Protein AF-A0A6C0BCR0-F1 (afdb_monomer_lite)

Radius of gyration: 19.26 Å; chains: 1; bounding box: 40×49×55 Å

pLDDT: mean 87.08, std 11.04, range [41.5, 98.44]

Organism: NCBI:txid1070528

Sequence (288 aa):
MEYNVEQEFNMKSRICHIHCMNLENIEWFNDYINIINNLFSIIITYSFGENKNNLLEFTIIKVPNRGADIGPKMIVIDYLKDKEYTHVLFLHSKSDKYKRDLYLKKLLVDKNGIKFLTEYEGNGVFPNLLIYKNKNIESISNINDINSLSNWGINEHHINYLHNFLDIKYRDYLFVEGNFYLLDRKICEKIFGNDDLYKRLNDENSFDCNWVRYRYCMHYRSDERMFRTYKKNKLHGNNFATQLGKKGLPDGMIEHAFERIIINTINNINGSYHVVNNEEFENYRISE

Secondary structure (DSSP, 8-state):
---EEEE--PPPSEEEEEEEEEGGGGGGGHHHHHHHHHHSEEEEEEEES---S--TTSEEEE--S-STTHHHHHHHHHHHTTS--SEEEEEE--S-HHHHHHHHHHH--SHHHHHHHHH--SSEEEES-EEETTEEGGG--SHHHHHT--SSGGGHHHHHHHHHHTT-----SEEETTS-EEEEHHHHHHHH--HHHHHHHH-TT---HHHHHHHTT-TTS-HHHHHHHHHHHT---SSTTSS-GGGG-GGGSHHHHHHHHHHHHHHHTT--EEEE-TTHHHHHHT--

Structure (mmCIF, N/CA/C/O backbone):
data_AF-A0A6C0BCR0-F1
#
_entry.id   AF-A0A6C0BCR0-F1
#
loop_
_atom_site.group_PDB
_atom_site.id
_atom_site.type_symbol
_atom_site.label_atom_id
_atom_site.label_alt_id
_atom_site.label_comp_id
_atom_site.label_asym_id
_atom_site.label_entity_id
_atom_site.label_seq_id
_atom_site.pdbx_PDB_ins_code
_atom_site.Cartn_x
_atom_site.Cartn_y
_atom_site.Cartn_z
_atom_site.occupancy
_atom_site.B_iso_or_equiv
_atom_site.auth_seq_id
_atom_site.auth_comp_id
_atom_site.auth_asym_id
_atom_site.auth_atom_id
_atom_site.pdbx_PDB_model_num
ATOM 1 N N . MET A 1 1 ? -4.580 -16.638 -3.665 1.00 88.50 1 MET A N 1
ATOM 2 C CA . MET A 1 1 ? -3.107 -16.444 -3.589 1.00 88.50 1 MET A CA 1
ATOM 3 C C . MET A 1 1 ? -2.474 -17.551 -2.734 1.00 88.50 1 MET A C 1
ATOM 5 O O . MET A 1 1 ? -3.217 -18.250 -2.060 1.00 88.50 1 MET A O 1
ATOM 9 N N . GLU A 1 2 ? -1.152 -17.776 -2.777 1.00 86.00 2 GLU A N 1
ATOM 10 C CA . GLU A 1 2 ? -0.494 -18.816 -1.954 1.00 86.00 2 GLU A CA 1
ATOM 11 C C . GLU A 1 2 ? -0.002 -18.238 -0.618 1.00 86.00 2 GLU A C 1
ATOM 13 O O . GLU A 1 2 ? 0.841 -17.339 -0.594 1.00 86.00 2 GLU A O 1
ATOM 18 N N . TYR A 1 3 ? -0.525 -18.752 0.495 1.00 92.50 3 TYR A N 1
ATOM 19 C CA . TYR A 1 3 ? -0.126 -18.391 1.858 1.00 92.50 3 TYR A CA 1
ATOM 20 C C . TYR A 1 3 ? -0.553 -19.478 2.850 1.00 92.50 3 TYR A C 1
ATOM 22 O O . TYR A 1 3 ? -1.425 -20.293 2.551 1.00 92.50 3 TYR A O 1
ATOM 30 N N . ASN A 1 4 ? 0.053 -19.480 4.039 1.00 93.31 4 ASN A N 1
ATOM 31 C CA . ASN A 1 4 ? -0.294 -20.399 5.119 1.00 93.31 4 ASN A CA 1
ATOM 32 C C . ASN A 1 4 ? -0.806 -19.617 6.332 1.00 93.31 4 ASN A C 1
ATOM 34 O O . ASN A 1 4 ? -0.050 -18.855 6.934 1.00 93.31 4 ASN A O 1
ATOM 38 N N . VAL A 1 5 ? -2.076 -19.805 6.690 1.00 94.62 5 VAL A N 1
ATOM 39 C CA . VAL A 1 5 ? -2.631 -19.272 7.941 1.00 94.62 5 VAL A CA 1
ATOM 40 C C . VAL A 1 5 ? -2.197 -20.207 9.063 1.00 94.62 5 VAL A C 1
ATOM 42 O O . VAL A 1 5 ? -2.675 -21.331 9.166 1.00 94.62 5 VAL A O 1
ATOM 45 N N . GLU A 1 6 ? -1.249 -19.760 9.879 1.00 92.44 6 GLU A N 1
ATOM 46 C CA . GLU A 1 6 ? -0.722 -20.548 10.999 1.00 92.44 6 GLU A CA 1
ATOM 47 C C . GLU A 1 6 ? -1.590 -20.415 12.245 1.00 92.44 6 GLU A C 1
ATOM 49 O O . GLU A 1 6 ? -1.612 -21.308 13.089 1.00 92.44 6 GLU A O 1
ATOM 54 N N . GLN A 1 7 ? -2.294 -19.291 12.358 1.00 90.00 7 GLN A N 1
ATOM 55 C CA . GLN A 1 7 ? -3.176 -18.993 13.470 1.00 90.00 7 GLN A CA 1
ATOM 56 C C . GLN A 1 7 ? -4.241 -17.995 13.023 1.00 90.00 7 GLN A C 1
ATOM 58 O O . GLN A 1 7 ? -3.922 -17.003 12.368 1.00 90.00 7 GLN A O 1
ATOM 63 N N . GLU A 1 8 ? -5.489 -18.228 13.414 1.00 90.38 8 GLU A N 1
ATOM 64 C CA . GLU A 1 8 ? -6.611 -17.321 13.174 1.00 90.38 8 GLU A CA 1
ATOM 65 C C . GLU A 1 8 ? -7.233 -16.922 14.513 1.00 90.38 8 GLU A C 1
ATOM 67 O O . GLU A 1 8 ? -7.404 -17.754 15.405 1.00 90.38 8 GLU A O 1
ATOM 72 N N . PHE A 1 9 ? -7.542 -15.635 14.657 1.00 87.06 9 PHE A N 1
ATOM 73 C CA . PHE A 1 9 ? -8.177 -15.078 15.847 1.00 87.06 9 PHE A CA 1
ATOM 74 C C . PHE A 1 9 ? -9.456 -14.336 15.462 1.00 87.06 9 PHE A C 1
ATOM 76 O O . PHE A 1 9 ? -9.605 -13.898 14.321 1.00 87.06 9 PHE A O 1
ATOM 83 N N . ASN A 1 10 ? -10.381 -14.179 16.412 1.00 84.19 10 ASN A N 1
ATOM 84 C CA . ASN A 1 10 ? -11.658 -13.530 16.137 1.00 84.19 10 ASN A CA 1
ATOM 85 C C . ASN A 1 10 ? -11.460 -12.074 15.682 1.00 84.19 10 ASN A C 1
ATOM 87 O O . ASN A 1 10 ? -10.682 -11.316 16.274 1.00 84.19 10 ASN A O 1
ATOM 91 N N . MET A 1 11 ? -12.168 -11.685 14.623 1.00 87.50 11 MET A N 1
ATOM 92 C CA . MET A 1 11 ? -11.928 -10.426 13.932 1.00 87.50 11 MET A CA 1
ATOM 93 C C . MET A 1 11 ? -12.969 -9.351 14.250 1.00 87.50 11 MET A C 1
ATOM 95 O O . MET A 1 11 ? -14.174 -9.567 14.173 1.00 87.50 11 MET A O 1
ATOM 99 N N . LYS A 1 12 ? -12.470 -8.153 14.550 1.00 90.19 12 LYS A N 1
ATOM 100 C CA . LYS A 1 12 ? -13.186 -6.878 14.519 1.00 90.19 12 LYS A CA 1
ATOM 101 C C . LYS A 1 12 ? -13.247 -6.380 13.074 1.00 90.19 12 LYS A C 1
ATOM 103 O O . LYS A 1 12 ? -12.430 -6.761 12.243 1.00 90.19 12 LYS A O 1
ATOM 108 N N . SER A 1 13 ? -14.148 -5.441 12.797 1.00 92.69 13 SER A N 1
ATOM 109 C CA . SER A 1 13 ? -14.268 -4.824 11.469 1.00 92.69 13 SER A CA 1
ATOM 110 C C . SER A 1 13 ? -13.093 -3.904 11.100 1.00 92.69 13 SER A C 1
ATOM 112 O O . SER A 1 13 ? -12.863 -3.627 9.923 1.00 92.69 13 SER A O 1
ATOM 114 N N . ARG A 1 14 ? -12.344 -3.410 12.092 1.00 96.06 14 ARG A N 1
ATOM 115 C CA . ARG A 1 14 ? -11.129 -2.610 11.905 1.00 96.06 14 ARG A CA 1
ATOM 116 C C . ARG A 1 14 ? -9.913 -3.522 11.973 1.00 96.06 14 ARG A C 1
ATOM 118 O O . ARG A 1 14 ? -9.679 -4.165 12.997 1.00 96.06 14 ARG A O 1
ATOM 125 N N . ILE A 1 15 ? -9.127 -3.545 10.903 1.00 97.94 15 ILE A N 1
ATOM 126 C CA . ILE A 1 15 ? -7.966 -4.426 10.774 1.00 97.94 15 ILE A CA 1
ATOM 127 C C . ILE A 1 15 ? -6.684 -3.614 10.851 1.00 97.94 15 ILE A C 1
ATOM 129 O O . ILE A 1 15 ? -6.585 -2.551 10.248 1.00 97.94 15 ILE A O 1
ATOM 133 N N . CYS A 1 16 ? -5.689 -4.121 11.566 1.00 97.44 16 CYS A N 1
ATOM 134 C CA . CYS A 1 16 ? -4.317 -3.650 11.473 1.00 97.44 16 CYS A CA 1
ATOM 135 C C . CYS A 1 16 ? -3.468 -4.760 10.858 1.00 97.44 16 CYS A C 1
ATOM 137 O O . CYS A 1 16 ? -3.325 -5.839 11.428 1.00 97.44 16 CYS A O 1
ATOM 139 N N . HIS A 1 17 ? -2.930 -4.504 9.673 1.00 97.62 17 HIS A N 1
ATOM 140 C CA . HIS A 1 17 ? -1.985 -5.386 9.010 1.00 97.62 17 HIS A CA 1
ATOM 141 C C . HIS A 1 17 ? -0.563 -4.945 9.337 1.00 97.62 17 HIS A C 1
ATOM 143 O O . HIS A 1 17 ? -0.152 -3.846 8.972 1.00 97.62 17 HIS A O 1
ATOM 149 N N . ILE A 1 18 ? 0.201 -5.829 9.973 1.00 95.62 18 ILE A N 1
ATOM 150 C CA . ILE A 1 18 ? 1.629 -5.638 10.218 1.00 95.62 18 ILE A CA 1
ATOM 151 C C . ILE A 1 18 ? 2.396 -6.629 9.343 1.00 95.62 18 ILE A C 1
ATOM 153 O O . ILE A 1 18 ? 2.274 -7.845 9.506 1.00 95.62 18 ILE A O 1
ATOM 157 N N . HIS A 1 19 ? 3.198 -6.132 8.401 1.00 94.50 19 HIS A N 1
ATOM 158 C CA . HIS A 1 19 ? 4.131 -6.984 7.664 1.00 94.50 19 HIS A CA 1
ATOM 159 C C 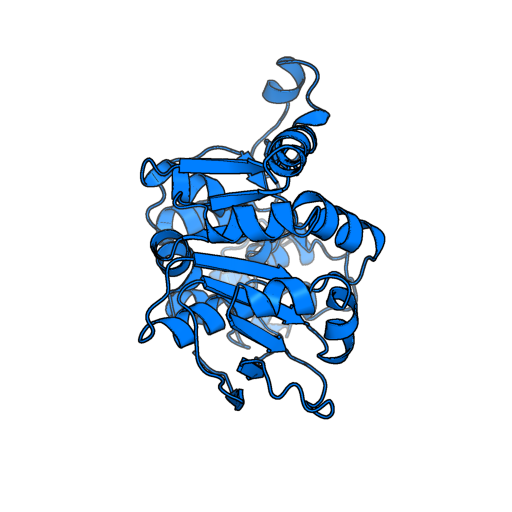. HIS A 1 19 ? 5.540 -6.929 8.258 1.00 94.50 19 HIS A C 1
ATOM 161 O O . HIS A 1 19 ? 6.146 -5.857 8.330 1.00 94.50 19 HIS A O 1
ATOM 167 N N . CYS A 1 20 ? 6.077 -8.100 8.606 1.00 92.19 20 CYS A N 1
ATOM 168 C CA . CYS A 1 20 ? 7.430 -8.295 9.111 1.00 92.19 20 CYS A CA 1
ATOM 169 C C . CYS A 1 20 ? 8.211 -9.239 8.191 1.00 92.19 20 CYS A C 1
ATOM 171 O O . CYS A 1 20 ? 7.852 -10.402 8.060 1.00 92.19 20 CYS A O 1
ATOM 173 N N . MET A 1 21 ? 9.323 -8.798 7.591 1.00 89.94 21 MET A N 1
ATOM 174 C CA . MET A 1 21 ? 10.128 -9.708 6.755 1.00 89.94 21 MET A CA 1
ATOM 175 C C . MET A 1 21 ? 10.646 -10.912 7.569 1.00 89.94 21 MET A C 1
ATOM 177 O O . MET A 1 21 ? 10.522 -12.053 7.131 1.00 89.94 21 MET A O 1
ATOM 181 N N . ASN A 1 22 ? 11.182 -10.653 8.767 1.00 91.31 22 ASN A N 1
ATOM 182 C CA . ASN A 1 22 ? 11.456 -11.654 9.800 1.00 91.31 22 ASN A CA 1
ATOM 183 C C . ASN A 1 22 ? 10.481 -11.415 10.959 1.00 91.31 22 ASN A C 1
ATOM 185 O O . ASN A 1 22 ? 10.362 -10.273 11.407 1.00 91.31 22 ASN A O 1
ATOM 189 N N . LEU A 1 23 ? 9.799 -12.461 11.432 1.00 91.06 23 LEU A N 1
ATOM 190 C CA . LEU A 1 23 ? 8.813 -12.372 12.512 1.00 91.06 23 LEU A CA 1
ATOM 191 C C . LEU A 1 23 ? 9.393 -11.787 13.808 1.00 91.06 23 LEU A C 1
ATOM 193 O O . LEU A 1 23 ? 8.679 -11.095 14.523 1.00 91.06 23 LEU A O 1
ATOM 197 N N . GLU A 1 24 ? 10.686 -11.986 14.078 1.00 89.69 24 GLU A N 1
ATOM 198 C CA . GLU A 1 24 ? 11.379 -11.401 15.240 1.00 89.69 24 GLU A CA 1
ATOM 199 C C . GLU A 1 24 ? 11.253 -9.868 15.287 1.00 89.69 24 GLU A C 1
ATOM 201 O O . GLU A 1 24 ? 11.164 -9.281 16.361 1.00 89.69 24 GLU A O 1
ATOM 206 N N . ASN A 1 25 ? 11.123 -9.214 14.127 1.00 90.62 25 ASN A N 1
ATOM 207 C CA . ASN A 1 25 ? 10.976 -7.761 14.024 1.00 90.62 25 ASN A CA 1
ATOM 208 C C . ASN A 1 25 ? 9.614 -7.239 14.513 1.00 90.62 25 ASN A C 1
ATOM 210 O O . ASN A 1 25 ? 9.384 -6.028 14.475 1.00 90.62 25 ASN A O 1
ATOM 214 N N . ILE A 1 26 ? 8.691 -8.111 14.937 1.00 90.00 26 ILE A N 1
ATOM 215 C CA . ILE A 1 26 ? 7.426 -7.687 15.551 1.00 90.00 26 ILE A CA 1
ATOM 216 C C . ILE A 1 26 ? 7.662 -6.856 16.816 1.00 90.00 26 ILE A C 1
ATOM 218 O O . ILE A 1 26 ? 6.886 -5.947 17.107 1.00 90.00 26 ILE A O 1
ATOM 222 N N . GLU A 1 27 ? 8.782 -7.091 17.508 1.00 88.12 27 GLU A N 1
ATOM 223 C CA . GLU A 1 27 ? 9.171 -6.349 18.710 1.00 88.12 27 GLU A CA 1
ATOM 224 C C . GLU A 1 27 ? 9.277 -4.833 18.470 1.00 88.12 27 GLU A C 1
ATOM 226 O O . GLU A 1 27 ? 9.099 -4.032 19.386 1.00 88.12 27 GLU A O 1
ATOM 231 N N . TRP A 1 28 ? 9.510 -4.407 17.222 1.00 89.38 28 TRP A N 1
ATOM 232 C CA . TRP A 1 28 ? 9.593 -2.991 16.858 1.00 89.38 28 TRP A CA 1
ATOM 233 C C . TRP A 1 28 ? 8.261 -2.249 16.979 1.00 89.38 28 TRP A C 1
ATOM 235 O O . TRP A 1 28 ? 8.244 -1.023 16.889 1.00 89.38 28 TRP A O 1
ATOM 245 N N . PHE A 1 29 ? 7.161 -2.976 17.168 1.00 88.75 29 PHE A N 1
ATOM 246 C CA . PHE A 1 29 ? 5.829 -2.425 17.371 1.00 88.75 29 PHE A CA 1
ATOM 247 C C . PHE A 1 29 ? 5.371 -2.517 18.832 1.00 88.75 29 PHE A C 1
ATOM 249 O O . PHE A 1 29 ? 4.258 -2.085 19.115 1.00 88.75 29 PHE A O 1
ATOM 256 N N . ASN A 1 30 ? 6.192 -3.032 19.759 1.00 87.69 30 ASN A N 1
ATOM 257 C CA . ASN A 1 30 ? 5.800 -3.294 21.152 1.00 87.69 30 ASN A CA 1
ATOM 258 C C . ASN A 1 30 ? 5.181 -2.078 21.861 1.00 87.69 30 ASN A C 1
ATOM 260 O O . ASN A 1 30 ? 4.208 -2.237 22.595 1.00 87.69 30 ASN A O 1
ATOM 264 N N . ASP A 1 31 ? 5.683 -0.871 21.584 1.00 86.06 31 ASP A N 1
ATOM 265 C CA . ASP A 1 31 ? 5.170 0.373 22.177 1.00 86.06 31 ASP A CA 1
ATOM 266 C C . ASP A 1 31 ? 3.716 0.681 21.766 1.00 86.06 31 ASP A C 1
ATOM 268 O O . ASP A 1 31 ? 2.992 1.363 22.488 1.00 86.06 31 ASP A O 1
ATOM 272 N N . TYR A 1 32 ? 3.269 0.162 20.617 1.00 88.31 32 TYR A N 1
ATOM 273 C CA . TYR A 1 32 ? 1.953 0.443 20.037 1.00 88.31 32 TYR A CA 1
ATOM 274 C C . TYR A 1 32 ? 1.033 -0.782 20.017 1.00 88.31 32 TYR A C 1
ATOM 276 O O . TYR A 1 32 ? -0.187 -0.623 20.037 1.00 88.31 32 TYR A O 1
ATOM 284 N N . ILE A 1 33 ? 1.585 -2.000 19.977 1.00 89.62 33 ILE A N 1
ATOM 285 C CA . ILE A 1 33 ? 0.847 -3.226 19.641 1.00 89.62 33 ILE A CA 1
ATOM 286 C C . ILE A 1 33 ? -0.307 -3.498 20.605 1.00 89.62 33 ILE A C 1
ATOM 288 O O . ILE A 1 33 ? -1.395 -3.845 20.161 1.00 89.62 33 ILE A O 1
ATOM 292 N N . ASN A 1 34 ? -0.116 -3.235 21.900 1.00 88.06 34 ASN A N 1
ATOM 293 C CA . ASN A 1 34 ? -1.160 -3.409 22.911 1.00 88.06 34 ASN A CA 1
ATOM 294 C C . ASN A 1 34 ? -2.317 -2.420 22.707 1.00 88.06 34 ASN A C 1
ATOM 296 O O . ASN A 1 34 ? -3.485 -2.785 22.821 1.00 88.06 34 ASN A O 1
ATOM 300 N N . ILE A 1 35 ? -2.003 -1.165 22.370 1.00 89.31 35 ILE A N 1
ATOM 301 C CA . ILE A 1 35 ? -3.017 -0.133 22.118 1.00 89.31 35 ILE A CA 1
ATOM 302 C C . ILE A 1 35 ? -3.777 -0.458 20.830 1.00 89.31 35 ILE A C 1
ATOM 304 O O . ILE A 1 35 ? -5.004 -0.381 20.802 1.00 89.31 35 ILE A O 1
ATOM 308 N N . ILE A 1 36 ? -3.056 -0.876 19.787 1.00 93.06 36 ILE A N 1
ATOM 309 C CA . ILE A 1 36 ? -3.642 -1.308 18.519 1.00 93.06 36 ILE A CA 1
ATOM 310 C C . ILE A 1 36 ? -4.552 -2.518 18.745 1.00 93.06 36 ILE A C 1
ATOM 312 O O . ILE A 1 36 ? -5.685 -2.483 18.287 1.00 93.06 36 ILE A O 1
ATOM 316 N N . ASN A 1 37 ? -4.116 -3.548 19.477 1.00 91.81 37 ASN A N 1
ATOM 317 C CA . ASN A 1 37 ? -4.891 -4.776 19.701 1.00 91.81 37 ASN A CA 1
ATOM 318 C C . ASN A 1 37 ? -6.232 -4.513 20.405 1.00 91.81 37 ASN A C 1
ATOM 320 O O . ASN A 1 37 ? -7.250 -5.150 20.126 1.00 91.81 37 ASN A O 1
ATOM 324 N N . ASN A 1 38 ? -6.275 -3.509 21.284 1.00 90.44 38 ASN A N 1
ATOM 325 C CA . ASN A 1 38 ? -7.515 -3.108 21.945 1.00 90.44 38 ASN A CA 1
ATOM 326 C C . ASN A 1 38 ? -8.559 -2.567 20.956 1.00 90.44 38 ASN A C 1
ATOM 328 O O . ASN A 1 38 ? -9.756 -2.773 21.156 1.00 90.44 38 ASN A O 1
ATOM 332 N N . LEU A 1 39 ? -8.133 -1.952 19.853 1.00 92.19 39 LEU A N 1
ATOM 333 C CA . LEU A 1 39 ? -9.013 -1.215 18.941 1.00 92.19 39 LEU A CA 1
ATOM 334 C C . LEU A 1 39 ? -9.161 -1.860 17.550 1.00 92.19 39 LEU A C 1
ATOM 336 O O . LEU A 1 39 ? -10.204 -1.731 16.915 1.00 92.19 39 LEU A O 1
ATOM 340 N N . PHE A 1 40 ? -8.160 -2.615 17.108 1.00 95.25 40 PHE A N 1
ATOM 341 C CA . PHE A 1 40 ? -8.101 -3.329 15.835 1.00 95.25 40 PHE A CA 1
ATOM 342 C C . PHE A 1 40 ? -7.955 -4.830 16.076 1.00 95.25 40 PHE A C 1
ATOM 344 O O . PHE A 1 40 ? -7.425 -5.252 17.101 1.00 95.25 40 PHE A O 1
ATOM 351 N N . SER A 1 41 ? -8.374 -5.642 15.109 1.00 95.88 41 SER A N 1
ATOM 352 C CA . SER A 1 41 ? -7.842 -7.000 14.985 1.00 95.88 41 SER A CA 1
ATOM 353 C C . SER A 1 41 ? -6.536 -6.960 14.212 1.00 95.88 41 SER A C 1
ATOM 355 O O . SER A 1 41 ? -6.460 -6.355 13.142 1.00 95.88 41 SER A O 1
ATOM 357 N N . ILE A 1 42 ? -5.503 -7.591 14.762 1.00 96.12 42 ILE A N 1
ATOM 358 C CA . ILE A 1 42 ? -4.166 -7.581 14.173 1.00 96.12 42 ILE A CA 1
ATOM 359 C C . ILE A 1 42 ? -3.970 -8.831 13.314 1.00 96.12 42 ILE A C 1
ATOM 361 O O . ILE A 1 42 ? -4.164 -9.961 13.769 1.00 96.12 42 ILE A O 1
ATOM 365 N N . ILE A 1 43 ? -3.540 -8.606 12.075 1.00 97.12 43 ILE A N 1
ATOM 366 C CA . ILE A 1 43 ? -3.055 -9.634 11.158 1.00 97.12 43 ILE A CA 1
ATOM 367 C C . ILE A 1 43 ? -1.565 -9.392 10.940 1.00 97.12 43 ILE A C 1
ATOM 369 O O . ILE A 1 43 ? -1.166 -8.355 10.405 1.00 97.12 43 ILE A O 1
ATOM 373 N N . ILE A 1 44 ? -0.738 -10.355 11.329 1.00 95.81 44 ILE A N 1
ATOM 374 C CA . ILE A 1 44 ? 0.703 -10.324 11.100 1.00 95.81 44 ILE A CA 1
ATOM 375 C C . ILE A 1 44 ? 1.018 -11.219 9.911 1.00 95.81 44 ILE A C 1
ATOM 377 O O . ILE A 1 44 ? 0.690 -12.404 9.900 1.00 95.81 44 ILE A O 1
ATOM 381 N N . THR A 1 45 ? 1.702 -10.652 8.924 1.00 95.88 45 THR A N 1
ATOM 382 C CA . THR A 1 45 ? 2.282 -11.429 7.822 1.00 95.88 45 THR A CA 1
ATOM 383 C C . THR A 1 45 ? 3.788 -11.485 7.955 1.00 95.88 45 THR A C 1
ATOM 385 O O . THR A 1 45 ? 4.409 -10.455 8.238 1.00 95.88 45 THR A O 1
ATOM 388 N N . TYR A 1 46 ? 4.388 -12.642 7.688 1.00 94.69 46 TYR A N 1
ATOM 389 C CA . TYR A 1 46 ? 5.840 -12.769 7.749 1.00 94.69 46 TYR A CA 1
ATOM 390 C C . TYR A 1 46 ? 6.427 -13.778 6.766 1.00 94.69 46 TYR A C 1
ATOM 392 O O . TYR A 1 46 ? 5.746 -14.715 6.351 1.00 94.69 46 TYR A O 1
ATOM 400 N N . SER A 1 47 ? 7.702 -13.586 6.409 1.00 92.38 47 SER A N 1
ATOM 401 C CA . SER A 1 47 ? 8.382 -14.421 5.408 1.00 92.38 47 SER A CA 1
ATOM 402 C C . SER A 1 47 ? 9.442 -15.354 6.002 1.00 92.38 47 SER A C 1
ATOM 404 O O . SER A 1 47 ? 9.593 -16.490 5.552 1.00 92.38 47 SER A O 1
ATOM 406 N N . PHE A 1 48 ? 10.171 -14.895 7.022 1.00 91.81 48 PHE A N 1
ATOM 407 C CA . PHE A 1 48 ? 11.239 -15.644 7.690 1.00 91.81 48 PHE A CA 1
ATOM 408 C C . PHE A 1 48 ? 11.027 -15.732 9.203 1.00 91.81 48 PHE A C 1
ATOM 410 O O . PHE A 1 48 ? 10.423 -14.847 9.808 1.00 91.81 48 PHE A O 1
ATOM 417 N N . GLY A 1 49 ? 11.576 -16.786 9.805 1.00 90.50 49 GLY A N 1
ATOM 418 C CA . GLY A 1 49 ? 11.412 -17.098 11.222 1.00 90.50 49 GLY A CA 1
ATOM 419 C C . GLY A 1 49 ? 10.353 -18.173 11.468 1.00 90.50 49 GLY A C 1
ATOM 420 O O . GLY A 1 49 ? 9.823 -18.791 10.537 1.00 90.50 49 GLY A O 1
ATOM 421 N N . GLU A 1 50 ? 10.081 -18.405 12.745 1.00 85.69 50 GLU A N 1
ATOM 422 C CA . GLU A 1 50 ? 9.104 -19.373 13.237 1.00 85.69 50 GLU A CA 1
ATOM 423 C C . GLU A 1 50 ? 8.238 -18.697 14.299 1.00 85.69 50 GLU A C 1
ATOM 425 O O . GLU A 1 50 ? 8.747 -17.934 15.125 1.00 85.69 50 GLU A O 1
ATOM 430 N N . ASN A 1 51 ? 6.941 -18.998 14.308 1.00 80.94 51 ASN A N 1
ATOM 431 C CA . ASN A 1 51 ? 6.022 -18.534 15.342 1.00 80.94 51 ASN A CA 1
ATOM 432 C C . ASN A 1 51 ? 6.262 -19.285 16.667 1.00 80.94 51 ASN A C 1
ATOM 434 O O . ASN A 1 51 ? 5.513 -20.183 17.038 1.00 80.94 51 ASN A O 1
ATOM 438 N N . LYS A 1 52 ? 7.350 -18.942 17.366 1.00 70.62 52 LYS A N 1
ATOM 439 C CA . LYS A 1 52 ? 7.709 -19.514 18.680 1.00 70.62 52 LYS A CA 1
ATOM 440 C C . LYS A 1 52 ? 7.123 -18.744 19.857 1.00 70.62 52 LYS A C 1
ATOM 442 O O . LYS A 1 52 ? 7.058 -19.273 20.960 1.00 70.62 52 LYS A O 1
ATOM 447 N N . ASN A 1 53 ? 6.724 -17.495 19.629 1.00 60.56 53 ASN A N 1
ATOM 448 C CA . ASN A 1 53 ? 6.454 -16.530 20.693 1.00 60.56 53 ASN A CA 1
ATOM 449 C C . ASN A 1 53 ? 5.015 -16.553 21.221 1.00 60.56 53 ASN A C 1
ATOM 451 O O . ASN A 1 53 ? 4.645 -15.619 21.922 1.00 60.56 53 ASN A O 1
ATOM 455 N N . ASN A 1 54 ? 4.212 -17.586 20.926 1.00 61.69 54 ASN A N 1
ATOM 456 C CA . ASN A 1 54 ? 2.813 -17.660 21.366 1.00 61.69 54 ASN A CA 1
ATOM 457 C C . ASN A 1 54 ? 2.091 -16.318 21.145 1.00 61.69 54 ASN A C 1
ATOM 459 O O . ASN A 1 54 ? 1.524 -15.745 22.075 1.00 61.69 54 ASN A O 1
ATOM 463 N N . LEU A 1 55 ? 2.130 -15.801 19.911 1.00 70.69 55 LEU A N 1
ATOM 464 C CA . LEU A 1 55 ? 1.383 -14.610 19.490 1.00 70.69 55 LEU A CA 1
ATOM 465 C C . LEU A 1 55 ? -0.128 -14.918 19.421 1.00 70.69 55 LEU A C 1
ATOM 467 O O . LEU A 1 55 ? -0.767 -14.665 18.406 1.00 70.69 55 LEU A O 1
ATOM 471 N N . LEU A 1 56 ? -0.685 -15.517 20.479 1.00 68.19 56 LEU A N 1
ATOM 472 C CA . LEU A 1 56 ? -1.976 -16.215 20.538 1.00 68.19 56 LEU A CA 1
ATOM 473 C C . LEU A 1 56 ? -3.184 -15.309 20.266 1.00 68.19 56 LEU A C 1
ATOM 475 O O . LEU A 1 56 ? -4.270 -15.801 19.981 1.00 68.19 56 LEU A O 1
ATOM 479 N N . GLU A 1 57 ? -2.994 -13.995 20.347 1.00 85.75 57 GLU A N 1
ATOM 480 C CA . GLU A 1 57 ? -4.052 -12.996 20.174 1.00 85.75 57 GLU A CA 1
ATOM 481 C C . GLU A 1 57 ? -4.148 -12.457 18.739 1.00 85.75 57 GLU A C 1
ATOM 483 O O . GLU A 1 57 ? -5.052 -11.685 18.427 1.00 85.75 57 GLU A O 1
ATOM 488 N N . PHE A 1 58 ? -3.223 -12.835 17.850 1.00 92.25 58 PHE A N 1
ATOM 489 C CA . PHE A 1 58 ? -3.135 -12.278 16.499 1.00 92.25 58 PHE A CA 1
ATOM 490 C C . PHE A 1 58 ? -3.444 -13.328 15.435 1.00 92.25 58 PHE A C 1
ATOM 492 O O . PHE A 1 58 ? -3.184 -14.516 15.605 1.00 92.25 58 PHE A O 1
ATOM 499 N N . THR A 1 59 ? -3.960 -12.896 14.288 1.00 95.00 59 THR A N 1
ATOM 500 C CA . THR A 1 59 ? -3.965 -13.765 13.105 1.00 95.00 59 THR A CA 1
ATOM 501 C C . THR A 1 59 ? -2.562 -13.760 12.507 1.00 95.00 59 THR A C 1
ATOM 503 O O . THR A 1 59 ? -2.019 -12.691 12.229 1.00 95.00 59 THR A O 1
ATOM 506 N N . ILE A 1 60 ? -1.966 -14.935 12.309 1.00 95.19 60 ILE A N 1
ATOM 507 C CA . ILE A 1 60 ? -0.595 -15.095 11.816 1.00 95.19 60 ILE A CA 1
ATOM 508 C C . ILE A 1 60 ? -0.627 -15.791 10.457 1.00 95.19 60 ILE A C 1
ATOM 510 O O . ILE A 1 60 ? -1.123 -16.912 10.330 1.00 95.19 60 ILE A O 1
ATOM 514 N N . ILE A 1 61 ? -0.067 -15.135 9.441 1.00 95.50 61 ILE A N 1
ATOM 515 C CA . ILE A 1 61 ? -0.022 -15.642 8.069 1.00 95.50 61 ILE A CA 1
ATOM 516 C C . ILE A 1 61 ? 1.427 -15.672 7.585 1.00 95.50 61 ILE A C 1
ATOM 518 O O . ILE A 1 61 ? 2.080 -14.636 7.437 1.00 95.50 61 ILE A O 1
ATOM 522 N N . LYS A 1 62 ? 1.934 -16.865 7.286 1.00 94.56 62 LYS A N 1
ATOM 523 C CA . LYS A 1 62 ? 3.231 -17.021 6.633 1.00 94.56 62 LYS A CA 1
ATOM 524 C C . LYS A 1 62 ? 3.076 -16.837 5.128 1.00 94.56 62 LYS A C 1
ATOM 526 O O . LYS A 1 62 ? 2.211 -17.455 4.501 1.00 94.56 62 LYS A O 1
ATOM 531 N N . VAL A 1 63 ? 3.922 -15.989 4.554 1.00 93.44 63 VAL A N 1
ATOM 532 C CA . VAL A 1 63 ? 3.865 -15.583 3.146 1.00 93.44 63 VAL A CA 1
ATOM 533 C C . VAL A 1 63 ? 5.221 -15.775 2.458 1.00 93.44 63 VAL A C 1
ATOM 535 O O . VAL A 1 63 ? 6.262 -15.737 3.115 1.00 93.44 63 VAL A O 1
ATOM 538 N N . PRO A 1 64 ? 5.260 -15.972 1.131 1.00 88.62 64 PRO A N 1
ATOM 539 C CA . PRO A 1 64 ? 6.518 -15.951 0.390 1.00 88.62 64 PRO A CA 1
ATOM 540 C C . PRO A 1 64 ? 7.214 -14.582 0.496 1.00 88.62 64 PRO A C 1
ATOM 542 O O . PRO A 1 64 ? 6.555 -13.546 0.454 1.00 88.62 64 PRO A O 1
ATOM 545 N N . ASN A 1 65 ? 8.555 -14.553 0.536 1.00 81.38 65 ASN A N 1
ATOM 546 C CA . ASN A 1 65 ? 9.326 -13.301 0.450 1.00 81.38 65 ASN A CA 1
ATOM 547 C C . ASN A 1 65 ? 9.380 -12.763 -0.992 1.00 81.38 65 ASN A C 1
ATOM 549 O O . ASN A 1 65 ? 10.445 -12.719 -1.616 1.00 81.38 65 ASN A O 1
ATOM 553 N N . ARG A 1 66 ? 8.225 -12.426 -1.562 1.00 77.44 66 ARG A N 1
ATOM 554 C CA . ARG A 1 66 ? 8.091 -11.898 -2.923 1.00 77.44 66 ARG A CA 1
ATOM 555 C C . ARG A 1 66 ? 7.128 -10.714 -2.925 1.00 77.44 66 ARG A C 1
ATOM 557 O O . ARG A 1 66 ? 6.315 -10.563 -2.019 1.00 77.44 66 ARG A O 1
ATOM 564 N N . GLY A 1 67 ? 7.305 -9.814 -3.895 1.00 78.44 67 GLY A N 1
ATOM 565 C CA . GLY A 1 67 ? 6.551 -8.556 -3.947 1.00 78.44 67 GLY A CA 1
ATOM 566 C C . GLY A 1 67 ? 6.802 -7.617 -2.756 1.00 78.44 67 GLY A C 1
ATOM 567 O O . GLY A 1 67 ? 6.001 -6.712 -2.547 1.00 78.44 67 GLY A O 1
ATOM 568 N N . ALA A 1 68 ? 7.874 -7.860 -1.987 1.00 84.69 68 ALA A N 1
ATOM 569 C CA . ALA A 1 68 ? 8.281 -7.159 -0.768 1.00 84.69 68 ALA A CA 1
ATOM 570 C C . ALA A 1 68 ? 7.119 -6.790 0.161 1.00 84.69 68 ALA A C 1
ATOM 572 O O . ALA A 1 68 ? 6.554 -7.674 0.789 1.00 84.69 68 ALA A O 1
ATOM 573 N N . ASP A 1 69 ? 6.776 -5.513 0.282 1.00 85.31 69 ASP A N 1
ATOM 574 C CA . ASP A 1 69 ? 5.724 -5.018 1.169 1.00 85.31 69 ASP A CA 1
ATOM 575 C C . ASP A 1 69 ? 4.335 -4.960 0.514 1.00 85.31 69 ASP A C 1
ATOM 577 O O . ASP A 1 69 ? 3.346 -4.801 1.226 1.00 85.31 69 ASP A O 1
ATOM 581 N N . ILE A 1 70 ? 4.228 -5.154 -0.803 1.00 93.00 70 ILE A N 1
ATOM 582 C CA . ILE A 1 70 ? 2.956 -5.165 -1.538 1.00 93.00 70 ILE A CA 1
ATOM 583 C C . ILE A 1 70 ? 2.359 -6.568 -1.616 1.00 93.00 70 ILE A C 1
ATOM 585 O O . ILE A 1 70 ? 1.166 -6.732 -1.369 1.00 93.00 70 ILE A O 1
ATOM 589 N N . GLY A 1 71 ? 3.169 -7.595 -1.889 1.00 93.00 71 GLY A N 1
ATOM 590 C CA . GLY A 1 71 ? 2.712 -8.993 -1.921 1.00 93.00 71 GLY A CA 1
ATOM 591 C C . GLY A 1 71 ? 1.930 -9.409 -0.659 1.00 93.00 71 GLY A C 1
ATOM 592 O O . GLY A 1 71 ? 0.808 -9.903 -0.780 1.00 93.00 71 GLY A O 1
ATOM 593 N N . PRO A 1 72 ? 2.449 -9.138 0.552 1.00 94.44 72 PRO A N 1
ATOM 594 C CA . PRO A 1 72 ? 1.750 -9.395 1.809 1.00 94.44 72 PRO A CA 1
ATOM 595 C C . PRO A 1 72 ? 0.442 -8.612 1.969 1.00 94.44 72 PRO A C 1
ATOM 597 O O . PRO A 1 72 ? -0.507 -9.152 2.530 1.00 94.44 72 PRO A O 1
ATOM 600 N N . LYS A 1 73 ? 0.348 -7.372 1.464 1.00 96.12 73 LYS A N 1
ATOM 601 C CA . LYS A 1 73 ? -0.910 -6.600 1.482 1.00 96.12 73 LYS A CA 1
ATOM 602 C C . LYS A 1 73 ? -1.972 -7.269 0.617 1.00 96.12 73 LYS A C 1
ATOM 604 O O . LYS A 1 73 ? -3.103 -7.420 1.060 1.00 96.12 73 LYS A O 1
ATOM 609 N N . MET A 1 74 ? -1.592 -7.724 -0.578 1.00 96.69 74 MET A N 1
ATOM 610 C CA . MET A 1 74 ? -2.489 -8.466 -1.471 1.00 96.69 74 MET A CA 1
ATOM 611 C C . MET A 1 74 ? -2.980 -9.767 -0.836 1.00 96.69 74 MET A C 1
ATOM 613 O O . MET A 1 74 ? -4.176 -10.036 -0.863 1.00 96.69 74 MET A O 1
ATOM 617 N N . ILE A 1 75 ? -2.087 -10.517 -0.182 1.00 96.56 75 ILE A N 1
ATOM 618 C CA . ILE A 1 75 ? -2.457 -11.732 0.560 1.00 96.56 75 ILE A CA 1
ATOM 619 C C . ILE A 1 75 ? -3.452 -11.425 1.679 1.00 96.56 75 ILE A C 1
ATOM 621 O O . ILE A 1 75 ? -4.426 -12.155 1.837 1.00 96.56 75 ILE A O 1
ATOM 625 N N . VAL A 1 76 ? -3.241 -10.351 2.447 1.00 97.12 76 VAL A N 1
ATOM 626 C CA . VAL A 1 76 ? -4.192 -9.969 3.500 1.00 97.12 76 VAL A CA 1
ATOM 627 C C . VAL A 1 76 ? -5.546 -9.602 2.911 1.00 97.12 76 VAL A C 1
ATOM 629 O O . VAL A 1 76 ? -6.560 -10.029 3.451 1.00 97.12 76 VAL A O 1
ATOM 632 N N . ILE A 1 77 ? -5.593 -8.877 1.794 1.00 97.75 77 ILE A N 1
ATOM 633 C CA . ILE A 1 77 ? -6.871 -8.558 1.150 1.00 97.75 77 ILE A CA 1
ATOM 634 C C . ILE A 1 77 ? -7.563 -9.814 0.591 1.00 97.75 77 ILE A C 1
ATOM 636 O O . ILE A 1 77 ? -8.766 -9.957 0.788 1.00 97.75 77 ILE A O 1
ATOM 640 N N . ASP A 1 78 ? -6.837 -10.769 -0.005 1.00 97.19 78 ASP A N 1
ATOM 641 C CA . ASP A 1 78 ? -7.406 -12.069 -0.417 1.00 97.19 78 ASP A CA 1
ATOM 642 C C . ASP A 1 78 ? -7.935 -12.867 0.790 1.00 97.19 78 ASP A C 1
ATOM 644 O O . ASP A 1 78 ? -9.036 -13.410 0.742 1.00 97.19 78 ASP A O 1
ATOM 648 N N . TYR A 1 79 ? -7.212 -12.873 1.914 1.00 97.00 79 TYR A N 1
ATOM 649 C CA . TYR A 1 79 ? -7.657 -13.505 3.163 1.00 97.00 79 TYR A CA 1
ATOM 650 C C . TYR A 1 79 ? -8.924 -12.858 3.756 1.00 97.00 79 TYR A C 1
ATOM 652 O O . TYR A 1 79 ? -9.737 -13.538 4.396 1.00 97.00 79 TYR A O 1
ATOM 660 N N . LEU A 1 80 ? -9.082 -11.547 3.569 1.00 97.00 80 LEU A N 1
ATOM 661 C CA . LEU A 1 80 ? -10.204 -10.758 4.075 1.00 97.00 80 LEU A CA 1
ATOM 662 C C . LEU A 1 80 ? -11.431 -10.756 3.151 1.00 97.00 80 LEU A C 1
ATOM 664 O O . LEU A 1 80 ? -12.476 -10.273 3.579 1.00 97.00 80 LEU A O 1
ATOM 668 N N . LYS A 1 81 ? -11.349 -11.279 1.919 1.00 94.19 81 LYS A N 1
ATOM 669 C CA . LYS A 1 81 ? -12.414 -11.138 0.903 1.00 94.19 81 LYS A CA 1
ATOM 670 C C . LYS A 1 81 ? -13.794 -11.621 1.370 1.00 94.19 81 LYS A C 1
ATOM 672 O O . LYS A 1 81 ? -14.801 -10.971 1.095 1.00 94.19 81 LYS A O 1
ATOM 677 N N . ASP A 1 82 ? -13.811 -12.712 2.135 1.00 92.06 82 ASP A N 1
ATOM 678 C CA . ASP A 1 82 ? -15.021 -13.359 2.658 1.00 92.06 82 ASP A CA 1
ATOM 679 C C . ASP A 1 82 ? -15.331 -12.937 4.107 1.00 92.06 82 ASP A C 1
ATOM 681 O O . ASP A 1 82 ? -16.174 -13.537 4.771 1.00 92.06 82 ASP A O 1
ATOM 685 N N . LYS A 1 83 ? -14.629 -11.921 4.627 1.00 94.19 83 LYS A N 1
ATOM 686 C CA . LYS A 1 83 ? -14.772 -11.420 5.996 1.00 94.19 83 LYS A CA 1
ATOM 687 C C . LYS A 1 83 ? -15.331 -9.998 5.999 1.00 94.19 83 LYS A C 1
ATOM 689 O O . LYS A 1 83 ? -15.117 -9.204 5.080 1.00 94.19 83 LYS A O 1
ATOM 694 N N . GLU A 1 84 ? -16.051 -9.654 7.059 1.00 93.38 84 GLU A N 1
ATOM 695 C CA . GLU A 1 84 ? -16.535 -8.290 7.250 1.00 93.38 84 GLU A CA 1
ATOM 696 C C . GLU A 1 84 ? -15.426 -7.407 7.825 1.00 93.38 84 GLU A C 1
ATOM 698 O O . GLU A 1 84 ? -14.961 -7.601 8.947 1.00 93.38 84 GLU A O 1
ATOM 703 N N . TYR A 1 85 ? -15.006 -6.411 7.048 1.00 96.88 85 TYR A N 1
ATOM 704 C CA . TYR A 1 85 ? -14.107 -5.358 7.500 1.00 96.88 85 TYR A CA 1
ATOM 705 C C . TYR A 1 85 ? -14.456 -4.033 6.825 1.00 96.88 85 TYR A C 1
ATOM 707 O O . TYR A 1 85 ? -15.034 -4.006 5.737 1.00 96.88 85 TYR A O 1
ATOM 715 N N . THR A 1 86 ? -14.110 -2.928 7.479 1.00 97.56 86 THR A N 1
ATOM 716 C CA . THR A 1 86 ? -14.328 -1.578 6.951 1.00 97.56 86 THR A CA 1
ATOM 717 C C . THR A 1 86 ? -13.026 -0.946 6.494 1.00 97.56 86 THR A C 1
ATOM 719 O O . THR A 1 86 ? -12.994 -0.340 5.430 1.00 97.56 86 THR A O 1
ATOM 722 N N . HIS A 1 87 ? -11.953 -1.095 7.276 1.00 98.25 87 HIS A N 1
ATOM 723 C CA . HIS A 1 87 ? -10.670 -0.450 7.014 1.00 98.25 87 HIS A CA 1
ATOM 724 C C . HIS A 1 87 ? -9.497 -1.340 7.409 1.00 98.25 87 HIS A C 1
ATOM 726 O O . HIS A 1 87 ? -9.606 -2.161 8.325 1.00 98.25 87 HIS A O 1
ATOM 732 N N . VAL A 1 88 ? -8.364 -1.117 6.747 1.00 98.44 88 VAL A N 1
ATOM 733 C CA . VAL A 1 88 ? -7.086 -1.762 7.050 1.00 98.44 88 VAL A CA 1
ATOM 734 C C . VAL A 1 88 ? -6.028 -0.693 7.302 1.00 98.44 88 VAL A C 1
ATOM 736 O O . VAL A 1 88 ? -5.732 0.124 6.431 1.00 98.44 88 VAL A O 1
ATOM 739 N N . LEU A 1 89 ? -5.465 -0.696 8.508 1.00 97.75 89 LEU A N 1
ATOM 740 C CA . LEU A 1 89 ? -4.272 0.054 8.874 1.00 97.75 89 LEU A CA 1
ATOM 741 C C . LEU A 1 89 ? -3.053 -0.764 8.457 1.00 97.75 89 LEU A C 1
ATOM 743 O O . LEU A 1 89 ? -2.776 -1.804 9.046 1.00 97.75 89 LEU A O 1
ATOM 747 N N . PHE A 1 90 ? -2.334 -0.307 7.442 1.00 97.12 90 PHE A N 1
ATOM 748 C CA . PHE A 1 90 ? -1.131 -0.959 6.944 1.00 97.12 90 PHE A CA 1
ATOM 749 C C . PHE A 1 90 ? 0.107 -0.418 7.650 1.00 97.12 90 PHE A C 1
ATOM 751 O O . PHE A 1 90 ? 0.400 0.775 7.574 1.00 97.12 90 PHE A O 1
ATOM 758 N N . LEU A 1 91 ? 0.859 -1.314 8.285 1.00 94.75 91 LEU A N 1
ATOM 759 C CA . LEU A 1 91 ? 2.142 -1.053 8.926 1.00 94.75 91 LEU A CA 1
ATOM 760 C C . LEU A 1 91 ? 3.197 -2.014 8.361 1.00 94.75 91 LEU A C 1
ATOM 762 O O . LEU A 1 91 ? 2.933 -3.193 8.121 1.00 94.75 91 LEU A O 1
ATOM 766 N N . HIS A 1 92 ? 4.421 -1.525 8.164 1.00 88.06 92 HIS A N 1
ATOM 767 C CA . HIS A 1 92 ? 5.504 -2.321 7.584 1.00 88.06 92 HIS A CA 1
ATOM 768 C C . HIS A 1 92 ? 6.794 -2.224 8.401 1.00 88.06 92 HIS A C 1
ATOM 770 O O . HIS A 1 92 ? 7.241 -1.133 8.758 1.00 88.06 92 HIS A O 1
ATOM 776 N N . SER A 1 93 ? 7.451 -3.356 8.657 1.00 81.19 93 SER A N 1
ATOM 777 C CA . SER A 1 93 ? 8.738 -3.387 9.351 1.00 81.19 93 SER A CA 1
ATOM 778 C C . SER A 1 93 ? 9.834 -2.740 8.493 1.00 81.19 93 SER A C 1
ATOM 780 O O . SER A 1 93 ? 10.321 -3.336 7.537 1.00 81.19 93 SER A O 1
ATOM 782 N N . LYS A 1 94 ? 10.273 -1.527 8.839 1.00 84.00 94 LYS A N 1
ATOM 783 C CA . LYS A 1 94 ? 11.430 -0.877 8.197 1.00 84.00 94 LYS A CA 1
ATOM 784 C C . LYS A 1 94 ? 12.689 -1.173 9.018 1.00 84.00 94 LYS A C 1
ATOM 786 O O . LYS A 1 94 ? 12.718 -0.889 10.215 1.00 84.00 94 LYS A O 1
ATOM 791 N N . SER A 1 95 ? 13.741 -1.698 8.386 1.00 82.94 95 SER A N 1
ATOM 792 C CA . SER A 1 95 ? 15.018 -1.983 9.070 1.00 82.94 95 SER A CA 1
ATOM 793 C C . SER A 1 95 ? 15.727 -0.719 9.565 1.00 82.94 95 SER A C 1
ATOM 795 O O . SER A 1 95 ? 16.452 -0.754 10.554 1.00 82.94 95 SER A O 1
ATOM 797 N N . ASP A 1 96 ? 15.516 0.409 8.883 1.00 88.25 96 ASP A N 1
ATOM 798 C CA . ASP A 1 96 ? 16.030 1.713 9.295 1.00 88.25 96 ASP A CA 1
ATOM 799 C C . ASP A 1 96 ? 15.200 2.250 10.470 1.00 88.25 96 ASP A C 1
ATOM 801 O O . ASP A 1 96 ? 14.051 2.657 10.289 1.00 88.25 96 ASP A O 1
ATOM 805 N N . LYS A 1 97 ? 15.783 2.227 11.678 1.00 88.88 97 LYS A N 1
ATOM 806 C CA . LYS A 1 97 ? 15.111 2.654 12.914 1.00 88.88 97 LYS A CA 1
ATOM 807 C C . LYS A 1 97 ? 14.621 4.098 12.839 1.00 88.88 97 LYS A C 1
ATOM 809 O O . LYS A 1 97 ? 13.511 4.370 13.273 1.00 88.88 97 LYS A O 1
ATOM 814 N N . TYR A 1 98 ? 15.412 5.014 12.280 1.00 89.50 98 TYR A N 1
ATOM 815 C CA . TYR A 1 98 ? 15.024 6.421 12.211 1.00 89.50 98 TYR A CA 1
ATOM 816 C C . TYR A 1 98 ? 13.798 6.613 11.311 1.00 89.50 98 TYR A C 1
ATOM 818 O O . TYR A 1 98 ? 12.825 7.235 11.732 1.00 89.50 98 TYR A O 1
ATOM 826 N N . LYS A 1 99 ? 13.800 6.020 10.107 1.00 87.56 99 LYS A N 1
ATOM 827 C CA . LYS A 1 99 ? 12.627 6.053 9.218 1.00 87.56 99 LYS A CA 1
ATOM 828 C C . LYS A 1 99 ? 11.415 5.360 9.841 1.00 87.56 99 LYS A C 1
ATOM 830 O O . LYS A 1 99 ? 10.308 5.877 9.743 1.00 87.56 99 LYS A O 1
ATOM 835 N N . ARG A 1 100 ? 11.616 4.212 10.493 1.00 88.50 100 ARG A N 1
ATOM 836 C CA . ARG A 1 100 ? 10.548 3.486 11.191 1.00 88.50 100 ARG A CA 1
ATOM 837 C C . ARG A 1 100 ? 9.901 4.349 12.274 1.00 88.50 100 ARG A C 1
ATOM 839 O O . ARG A 1 100 ? 8.683 4.497 12.273 1.00 88.50 100 ARG A O 1
ATOM 846 N N . ASP A 1 101 ? 10.715 4.941 13.146 1.00 87.56 101 ASP A N 1
ATOM 847 C CA . ASP A 1 101 ? 10.253 5.803 14.233 1.00 87.56 101 ASP A CA 1
ATOM 848 C C . ASP A 1 101 ? 9.547 7.047 13.671 1.00 87.56 101 ASP A C 1
ATOM 850 O O . ASP A 1 101 ? 8.524 7.453 14.209 1.00 87.56 101 ASP A O 1
ATOM 854 N N . LEU A 1 102 ? 10.042 7.624 12.569 1.00 87.50 102 LEU A N 1
ATOM 855 C CA . LEU A 1 102 ? 9.400 8.749 11.882 1.00 87.50 102 LEU A CA 1
ATOM 856 C C . LEU A 1 102 ? 7.992 8.391 11.384 1.00 87.50 102 LEU A C 1
ATOM 858 O O . LEU A 1 102 ? 7.055 9.153 11.607 1.00 87.50 102 LEU A O 1
ATOM 862 N N . TYR A 1 103 ? 7.835 7.245 10.717 1.00 87.56 103 TYR A N 1
ATOM 863 C CA . TYR A 1 103 ? 6.552 6.826 10.145 1.00 87.56 103 TYR A CA 1
ATOM 864 C C . TYR A 1 103 ? 5.543 6.445 11.227 1.00 87.56 103 TYR A C 1
ATOM 866 O O . TYR A 1 103 ? 4.408 6.920 11.202 1.00 87.56 103 TYR A O 1
ATOM 874 N N . LEU A 1 104 ? 5.974 5.645 12.208 1.00 87.81 104 LEU A N 1
ATOM 875 C CA . LEU A 1 104 ? 5.137 5.253 13.338 1.00 87.81 104 LEU A CA 1
ATOM 876 C C . LEU A 1 104 ? 4.699 6.473 14.138 1.00 87.81 104 LEU A C 1
ATOM 878 O O . LEU A 1 104 ? 3.510 6.631 14.363 1.00 87.81 104 LEU A O 1
ATOM 882 N N . LYS A 1 105 ? 5.615 7.378 14.499 1.00 87.19 105 LYS A N 1
ATOM 883 C CA . LYS A 1 105 ? 5.260 8.551 15.306 1.00 87.19 105 LYS A CA 1
ATOM 884 C C . LYS A 1 105 ? 4.357 9.532 14.577 1.00 87.19 105 LYS A C 1
ATO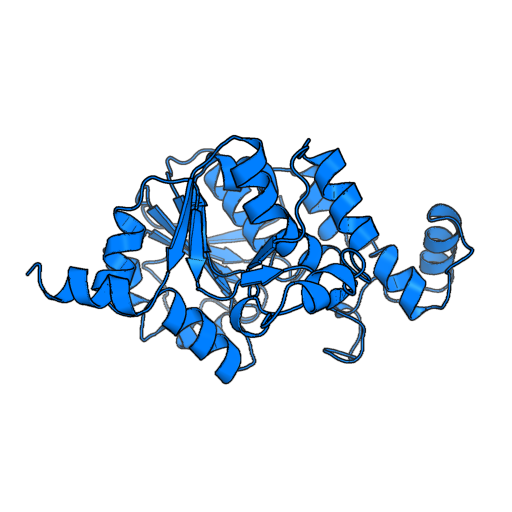M 886 O O . LYS A 1 105 ? 3.590 10.199 15.246 1.00 87.19 105 LYS A O 1
ATOM 891 N N . LYS A 1 106 ? 4.430 9.646 13.245 1.00 85.81 106 LYS A N 1
ATOM 892 C CA . LYS A 1 106 ? 3.540 10.544 12.490 1.00 85.81 106 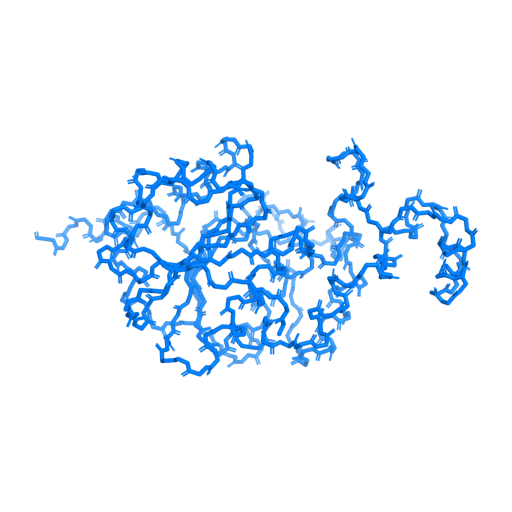LYS A CA 1
ATOM 893 C C . LYS A 1 106 ? 2.124 9.992 12.311 1.00 85.81 106 LYS A C 1
ATOM 895 O O . LYS A 1 106 ? 1.215 10.782 12.108 1.00 85.81 106 LYS A O 1
ATOM 900 N N . LEU A 1 107 ? 1.933 8.671 12.349 1.00 85.62 107 LEU A N 1
ATOM 901 C CA . LEU A 1 107 ? 0.612 8.050 12.164 1.00 85.62 107 LEU A CA 1
ATOM 902 C C . LEU A 1 107 ? -0.011 7.571 13.484 1.00 85.62 107 LEU A C 1
ATOM 904 O O . LEU A 1 107 ? -1.213 7.693 13.686 1.00 85.62 107 LEU A O 1
ATOM 908 N N . LEU A 1 108 ? 0.812 7.036 14.383 1.00 85.81 108 LEU A N 1
ATOM 909 C CA . LEU A 1 108 ? 0.454 6.462 15.679 1.00 85.81 108 LEU A CA 1
ATOM 910 C C . LEU A 1 108 ? 0.989 7.355 16.810 1.00 85.81 108 LEU A C 1
ATOM 912 O O . LEU A 1 108 ? 1.740 6.892 17.661 1.00 85.81 108 LEU A O 1
ATOM 916 N N . VAL A 1 109 ? 0.656 8.651 16.786 1.00 77.06 109 VAL A N 1
ATOM 917 C CA . VAL A 1 109 ? 1.212 9.662 17.712 1.00 77.06 109 VAL A CA 1
ATOM 918 C C . VAL A 1 109 ? 1.080 9.238 19.175 1.00 77.06 109 VAL A C 1
ATOM 920 O O . VAL A 1 109 ? 2.054 9.261 19.926 1.00 77.06 109 VAL A O 1
ATOM 923 N N . ASP A 1 110 ? -0.131 8.852 19.569 1.00 78.38 110 ASP A N 1
ATOM 924 C CA . ASP A 1 110 ? -0.482 8.378 20.901 1.00 78.38 110 ASP A CA 1
ATOM 925 C C . ASP A 1 110 ? -1.788 7.559 20.850 1.00 78.38 110 ASP A C 1
ATOM 927 O O . ASP A 1 110 ? -2.316 7.240 19.778 1.00 78.38 110 ASP A O 1
ATOM 931 N N . LYS A 1 111 ? -2.323 7.201 22.023 1.00 82.25 111 LYS A N 1
ATOM 932 C CA . LYS A 1 111 ? -3.592 6.471 22.146 1.00 82.25 111 LYS A CA 1
ATOM 933 C C . LYS A 1 111 ? -4.755 7.200 21.464 1.00 82.25 111 LYS A C 1
ATOM 935 O O . LYS A 1 111 ? -5.603 6.535 20.872 1.00 82.25 111 LYS A O 1
ATOM 940 N N . ASN A 1 112 ? -4.786 8.531 21.516 1.00 83.25 112 ASN A N 1
ATOM 941 C CA . ASN A 1 112 ? -5.837 9.324 20.887 1.00 83.25 112 ASN A CA 1
ATOM 942 C C . ASN A 1 112 ? -5.691 9.317 19.371 1.00 83.25 112 ASN A C 1
ATOM 944 O O . ASN A 1 112 ? -6.688 9.167 18.671 1.00 83.25 112 ASN A O 1
ATOM 948 N N . GLY A 1 113 ? -4.459 9.366 18.862 1.00 85.81 113 GLY A N 1
ATOM 949 C CA . GLY A 1 113 ? -4.210 9.172 17.438 1.00 85.81 113 GLY A CA 1
ATOM 950 C C . GLY A 1 113 ? -4.680 7.808 16.936 1.00 85.81 113 GLY A C 1
ATOM 951 O O . GLY A 1 113 ? -5.367 7.724 15.922 1.00 85.81 113 GLY A O 1
ATOM 952 N N . ILE A 1 114 ? -4.412 6.736 17.686 1.00 88.44 114 ILE A N 1
ATOM 953 C CA . ILE A 1 114 ? -4.903 5.395 17.332 1.00 88.44 114 ILE A CA 1
ATOM 954 C C . ILE A 1 114 ? -6.438 5.328 17.415 1.00 88.44 114 ILE A C 1
ATOM 956 O O . ILE A 1 114 ? -7.067 4.728 16.544 1.00 88.44 114 ILE A O 1
ATOM 960 N N . LYS A 1 115 ? -7.053 5.972 18.414 1.00 88.31 115 LYS A N 1
ATOM 961 C CA . LYS A 1 115 ? -8.515 6.067 18.540 1.00 88.31 115 LYS A CA 1
ATOM 962 C C . LYS A 1 115 ? -9.137 6.798 17.347 1.00 88.31 115 LYS A C 1
ATOM 964 O O . LYS A 1 115 ? -10.061 6.263 16.739 1.00 88.31 115 LYS A O 1
ATOM 969 N N . PHE A 1 116 ? -8.573 7.932 16.935 1.00 91.00 116 PHE A N 1
ATOM 970 C CA . PHE A 1 116 ? -9.000 8.653 15.734 1.00 91.00 116 PHE A CA 1
ATOM 971 C C . PHE A 1 116 ? -9.022 7.745 14.494 1.00 91.00 116 PHE A C 1
ATOM 973 O O . PHE A 1 116 ? -10.016 7.711 13.772 1.00 91.00 116 PHE A O 1
ATOM 980 N N . LEU A 1 117 ? -7.982 6.928 14.280 1.00 92.75 117 LEU A N 1
ATOM 981 C CA . LEU A 1 117 ? -7.937 5.984 13.152 1.00 92.75 117 LEU A CA 1
ATOM 982 C C . LEU A 1 117 ? -9.084 4.956 13.177 1.00 92.75 117 LEU A C 1
ATOM 984 O O . LEU A 1 117 ? -9.475 4.433 12.134 1.00 92.75 117 LEU A O 1
ATOM 988 N N . THR A 1 118 ? -9.621 4.639 14.355 1.00 91.00 118 THR A N 1
ATOM 989 C CA . THR A 1 118 ? -10.706 3.652 14.515 1.00 91.00 118 THR A CA 1
ATOM 990 C C . THR A 1 118 ? -12.085 4.252 14.281 1.00 91.00 118 THR A C 1
ATOM 992 O O . THR A 1 118 ? -13.005 3.538 13.881 1.00 91.00 118 THR A O 1
ATOM 995 N N . GLU A 1 119 ? -12.206 5.561 14.484 1.00 92.06 119 GLU A N 1
ATOM 996 C CA . GLU A 1 119 ? -13.433 6.337 14.312 1.00 92.06 119 GLU A CA 1
ATOM 997 C C . GLU A 1 119 ? -13.517 6.959 12.910 1.00 92.06 119 GLU A C 1
ATOM 999 O O . GLU A 1 119 ? -14.606 7.262 12.440 1.00 92.06 119 GLU A O 1
ATOM 1004 N N . TYR A 1 120 ? -12.392 7.094 12.201 1.00 94.44 120 TYR A N 1
ATOM 1005 C CA . TYR A 1 120 ? -12.351 7.666 10.856 1.00 94.44 120 TYR A CA 1
ATOM 1006 C C . TYR A 1 120 ? -13.165 6.850 9.838 1.00 94.44 120 TYR A C 1
ATOM 1008 O O . TYR A 1 120 ? -12.958 5.643 9.691 1.00 94.44 120 TYR A O 1
ATOM 1016 N N . GLU A 1 121 ? -14.058 7.510 9.099 1.00 95.50 121 GLU A N 1
ATOM 1017 C CA . GLU A 1 121 ? -14.970 6.876 8.125 1.00 95.50 121 GLU A CA 1
ATOM 1018 C C . GLU A 1 121 ? -14.647 7.198 6.654 1.00 95.50 121 GLU A C 1
ATOM 1020 O O . GLU A 1 121 ? -15.334 6.721 5.752 1.00 95.50 121 GLU A O 1
ATOM 1025 N N . GLY A 1 122 ? -13.633 8.030 6.393 1.00 96.25 122 GLY A N 1
ATOM 1026 C CA . GLY A 1 122 ? -13.215 8.370 5.030 1.00 96.25 122 GLY A CA 1
ATOM 1027 C C . GLY A 1 122 ? -12.383 7.273 4.360 1.00 96.25 122 GLY A C 1
ATOM 1028 O O . GLY A 1 122 ? -12.111 6.222 4.931 1.00 96.25 122 GLY A O 1
ATOM 1029 N N . ASN A 1 123 ? -11.910 7.532 3.143 1.00 98.31 123 ASN A N 1
ATOM 1030 C CA . ASN A 1 123 ? -11.234 6.519 2.327 1.00 98.31 123 ASN A CA 1
ATOM 1031 C C . ASN A 1 123 ? -9.763 6.289 2.681 1.00 98.31 123 ASN A C 1
ATOM 1033 O O . ASN A 1 123 ? -9.208 5.231 2.373 1.00 98.31 123 ASN A O 1
ATOM 1037 N N . GLY A 1 124 ? -9.110 7.252 3.333 1.00 97.25 124 GLY A N 1
ATOM 1038 C CA . GLY A 1 124 ? -7.764 7.018 3.832 1.00 97.25 124 GLY A CA 1
ATOM 1039 C C . GLY A 1 124 ? -7.251 8.015 4.857 1.00 97.25 124 GLY A C 1
ATOM 1040 O O . GLY A 1 124 ? -7.653 9.175 4.882 1.00 97.25 124 GLY A O 1
ATOM 1041 N N . VAL A 1 125 ? -6.316 7.553 5.683 1.00 95.75 125 VAL A N 1
ATOM 1042 C CA . VAL A 1 125 ? -5.539 8.393 6.599 1.00 95.75 125 VAL A CA 1
ATOM 1043 C C . VAL A 1 125 ? -4.061 8.163 6.351 1.00 95.75 125 VAL A C 1
ATOM 1045 O O . VAL A 1 125 ? -3.597 7.021 6.322 1.00 95.75 125 VAL A O 1
ATOM 1048 N N . PHE A 1 126 ? -3.323 9.255 6.204 1.00 93.56 126 PHE A N 1
ATOM 1049 C CA . PHE A 1 126 ? -1.913 9.243 5.857 1.00 93.56 126 PHE A CA 1
ATOM 1050 C C . PHE A 1 126 ? -1.087 10.026 6.879 1.00 93.56 126 PHE A C 1
ATOM 1052 O O . PHE A 1 126 ? -1.537 11.075 7.341 1.00 93.56 126 PHE A O 1
ATOM 1059 N N . PRO A 1 127 ? 0.141 9.586 7.205 1.00 90.50 127 PRO A N 1
ATOM 1060 C CA . PRO A 1 127 ? 1.089 10.452 7.893 1.00 90.50 127 PRO A CA 1
ATOM 1061 C C . PRO A 1 127 ? 1.417 11.664 7.009 1.00 90.50 127 PRO A C 1
ATOM 1063 O O . PRO A 1 127 ? 1.457 11.541 5.781 1.00 90.50 127 PRO A O 1
ATOM 1066 N N . ASN A 1 128 ? 1.726 12.817 7.613 1.00 87.62 128 ASN A N 1
ATOM 1067 C CA . ASN A 1 128 ? 2.236 13.979 6.877 1.00 87.62 128 ASN A CA 1
ATOM 1068 C C . ASN A 1 128 ? 3.668 13.726 6.353 1.00 87.62 128 ASN A C 1
ATOM 1070 O O . ASN A 1 128 ? 4.672 14.151 6.927 1.00 87.62 128 ASN A O 1
ATOM 1074 N N . LEU A 1 129 ? 3.752 12.939 5.284 1.00 87.81 129 LEU A N 1
ATOM 1075 C CA . LEU A 1 129 ? 4.947 12.548 4.532 1.00 87.81 129 LEU A CA 1
ATOM 1076 C C . LEU A 1 129 ? 4.642 12.638 3.035 1.00 87.81 129 LEU A C 1
ATOM 1078 O O . LEU A 1 129 ? 4.977 11.748 2.249 1.00 87.81 129 LEU A O 1
ATOM 1082 N N . LEU A 1 130 ? 3.920 13.695 2.665 1.00 88.94 130 LEU A N 1
ATOM 1083 C CA . LEU A 1 130 ? 3.485 13.909 1.300 1.00 88.94 130 LEU A CA 1
ATOM 1084 C C . LEU A 1 130 ? 4.679 14.251 0.414 1.00 88.94 130 LEU A C 1
ATOM 1086 O O . LEU A 1 130 ? 5.475 15.151 0.695 1.00 88.94 130 LEU A O 1
ATOM 1090 N N . ILE A 1 131 ? 4.749 13.547 -0.703 1.00 87.06 131 ILE A N 1
ATOM 1091 C CA . ILE A 1 131 ? 5.709 13.769 -1.766 1.00 87.06 131 ILE A CA 1
ATOM 1092 C C . ILE A 1 131 ? 4.936 14.212 -3.002 1.00 87.06 131 ILE A C 1
ATOM 1094 O O . ILE A 1 131 ? 3.993 13.552 -3.436 1.00 87.06 131 ILE A O 1
ATOM 1098 N N . TYR A 1 132 ? 5.370 15.316 -3.597 1.00 85.75 132 TYR A N 1
ATOM 1099 C CA . TYR A 1 132 ? 4.872 15.803 -4.871 1.00 85.75 132 TYR A CA 1
ATOM 1100 C C . TYR A 1 132 ? 6.001 15.794 -5.899 1.00 85.75 132 TYR A C 1
ATOM 1102 O O . TYR A 1 132 ? 7.044 16.416 -5.688 1.00 85.75 132 TYR A O 1
ATOM 1110 N N . LYS A 1 133 ? 5.823 15.055 -7.002 1.00 81.75 133 LYS A N 1
ATOM 1111 C CA . LYS A 1 133 ? 6.835 14.899 -8.069 1.00 81.75 133 LYS A CA 1
ATOM 1112 C C . LYS A 1 133 ? 8.249 14.592 -7.530 1.00 81.75 133 LYS A C 1
ATOM 1114 O O . LYS A 1 133 ? 9.232 15.214 -7.923 1.00 81.75 133 LYS A O 1
ATOM 1119 N N . ASN A 1 134 ? 8.349 13.635 -6.605 1.00 75.75 134 ASN A N 1
ATOM 1120 C CA . ASN A 1 134 ? 9.597 13.212 -5.946 1.00 75.75 134 ASN A CA 1
ATOM 1121 C C . ASN A 1 134 ? 10.289 14.271 -5.053 1.00 75.75 134 ASN A C 1
ATOM 1123 O O . ASN A 1 134 ? 11.448 14.084 -4.685 1.00 75.75 134 ASN A O 1
ATOM 1127 N N . LYS A 1 135 ? 9.599 15.348 -4.654 1.00 78.19 135 LYS A N 1
ATOM 1128 C CA . LYS A 1 135 ? 10.046 16.260 -3.587 1.00 78.19 135 LYS A CA 1
ATOM 1129 C C . LYS A 1 135 ? 9.066 16.258 -2.420 1.00 78.19 135 LYS A C 1
ATOM 1131 O O . LYS A 1 135 ? 7.859 16.191 -2.625 1.00 78.19 135 LYS A O 1
ATOM 1136 N N . ASN A 1 136 ? 9.581 16.358 -1.198 1.00 77.12 136 ASN A N 1
ATOM 1137 C CA . ASN A 1 136 ? 8.740 16.531 -0.015 1.00 77.12 136 ASN A CA 1
ATOM 1138 C C . ASN A 1 136 ? 8.001 17.876 -0.106 1.00 77.12 136 ASN A C 1
ATOM 1140 O O . ASN A 1 136 ? 8.645 18.894 -0.366 1.00 77.12 136 ASN A O 1
ATOM 1144 N N . ILE A 1 137 ? 6.683 17.883 0.104 1.00 77.56 137 ILE A N 1
ATOM 1145 C CA . ILE A 1 137 ? 5.864 19.100 0.010 1.00 77.56 137 ILE A CA 1
ATOM 1146 C C . ILE A 1 137 ? 6.340 20.178 0.980 1.00 77.56 137 ILE A C 1
ATOM 1148 O O . ILE A 1 137 ? 6.404 21.340 0.593 1.00 77.56 137 ILE A O 1
ATOM 1152 N N . GLU A 1 138 ? 6.774 19.805 2.185 1.00 76.69 138 GLU A N 1
ATOM 1153 C CA . GLU A 1 138 ? 7.306 20.754 3.175 1.00 76.69 138 GLU A CA 1
ATOM 1154 C C . GLU A 1 138 ? 8.579 21.469 2.679 1.00 76.69 138 GLU A C 1
ATOM 1156 O O . GLU A 1 138 ? 8.918 22.549 3.153 1.00 76.69 138 GLU A O 1
ATOM 1161 N N . SER A 1 139 ? 9.284 20.886 1.700 1.00 65.62 139 SER A N 1
ATOM 1162 C CA . SER A 1 139 ? 10.472 21.476 1.068 1.00 65.62 139 SER A CA 1
ATOM 1163 C C . SER A 1 139 ? 10.169 22.307 -0.185 1.00 65.62 139 SER A C 1
ATOM 1165 O O . SER A 1 139 ? 11.074 22.938 -0.734 1.00 65.62 139 SER A O 1
ATOM 1167 N N . ILE A 1 140 ? 8.919 22.318 -0.663 1.00 66.50 140 ILE A N 1
ATOM 1168 C CA . ILE A 1 140 ? 8.512 23.102 -1.831 1.00 66.50 140 ILE A CA 1
ATOM 1169 C C . ILE A 1 140 ? 8.216 24.522 -1.357 1.00 66.50 140 ILE A C 1
ATOM 1171 O O . ILE A 1 140 ? 7.145 24.819 -0.840 1.00 66.50 140 ILE A O 1
ATOM 1175 N N . SER A 1 141 ? 9.194 25.405 -1.537 1.00 63.19 141 SER A N 1
ATOM 1176 C CA . SER A 1 141 ? 9.099 26.792 -1.075 1.00 63.19 141 SER A CA 1
ATOM 1177 C C . SER A 1 141 ? 8.471 27.741 -2.097 1.00 63.19 141 SER A C 1
ATOM 1179 O O . SER A 1 141 ? 7.946 28.778 -1.707 1.00 63.19 141 SER A O 1
ATOM 1181 N N . ASN A 1 142 ? 8.508 27.412 -3.397 1.00 61.38 142 ASN A N 1
ATOM 1182 C CA . ASN A 1 142 ? 7.992 28.273 -4.464 1.00 61.38 142 ASN A CA 1
ATOM 1183 C C . ASN A 1 142 ? 7.452 27.487 -5.671 1.00 61.38 142 ASN A C 1
ATOM 1185 O O . ASN A 1 142 ? 7.923 26.403 -6.002 1.00 61.38 142 ASN A O 1
ATOM 1189 N N . ILE A 1 143 ? 6.525 28.094 -6.420 1.00 60.59 143 ILE A N 1
ATOM 1190 C CA . ILE A 1 143 ? 5.915 27.527 -7.643 1.00 60.59 143 ILE A CA 1
ATOM 1191 C C . ILE A 1 143 ? 6.945 27.142 -8.726 1.00 60.59 143 ILE A C 1
ATOM 1193 O O . ILE A 1 143 ? 6.735 26.197 -9.487 1.00 60.59 143 ILE A O 1
ATOM 1197 N N . ASN A 1 144 ? 8.095 27.819 -8.778 1.00 62.62 144 ASN A N 1
ATOM 1198 C CA . ASN A 1 144 ? 9.166 27.485 -9.723 1.00 62.62 144 ASN A CA 1
ATOM 1199 C C . ASN A 1 144 ? 9.825 26.123 -9.419 1.00 62.62 144 ASN A C 1
ATOM 1201 O O . ASN A 1 144 ? 10.295 25.447 -10.340 1.00 62.62 144 ASN A O 1
ATOM 1205 N N . ASP A 1 145 ? 9.788 25.664 -8.161 1.00 60.91 145 ASP A N 1
ATOM 1206 C CA . ASP A 1 145 ? 10.243 24.320 -7.787 1.00 60.91 145 ASP A CA 1
ATOM 1207 C C . ASP A 1 145 ? 9.327 23.229 -8.343 1.00 60.91 145 ASP A C 1
ATOM 1209 O O . ASP A 1 145 ? 9.794 22.121 -8.582 1.00 60.91 145 ASP A O 1
ATOM 1213 N N . ILE A 1 146 ? 8.048 23.538 -8.580 1.00 61.19 146 ILE A N 1
ATOM 1214 C CA . ILE A 1 146 ? 7.037 22.611 -9.110 1.00 61.19 146 ILE A CA 1
ATOM 1215 C C . ILE A 1 146 ? 7.157 22.462 -10.632 1.00 61.19 146 ILE A C 1
ATOM 1217 O O . ILE A 1 146 ? 6.978 21.363 -11.172 1.00 61.19 146 ILE A O 1
ATOM 1221 N N . ASN A 1 147 ? 7.460 23.562 -11.325 1.00 59.06 147 ASN A N 1
ATOM 1222 C CA . ASN A 1 147 ? 7.550 23.609 -12.787 1.00 59.06 147 ASN A CA 1
ATOM 1223 C C . ASN A 1 147 ? 8.837 22.970 -13.335 1.00 59.06 147 ASN A C 1
ATOM 1225 O O . ASN A 1 147 ? 8.846 22.503 -14.470 1.00 59.06 147 ASN A O 1
ATOM 1229 N N . SER A 1 148 ? 9.905 22.906 -12.533 1.00 58.62 148 SER A N 1
ATOM 1230 C CA . SER A 1 148 ? 11.167 22.236 -12.896 1.00 58.62 148 SER A CA 1
ATOM 1231 C C . SER A 1 148 ? 11.143 20.715 -12.689 1.00 58.62 148 SER A C 1
ATOM 1233 O O . SER A 1 148 ? 12.036 20.008 -13.158 1.00 58.62 148 SER A O 1
ATOM 1235 N N . LEU A 1 149 ? 10.123 20.195 -12.002 1.00 61.06 149 LEU A N 1
ATOM 1236 C CA . LEU A 1 149 ? 9.981 18.771 -11.728 1.00 61.06 149 LEU A CA 1
ATOM 1237 C C . LEU A 1 149 ? 9.311 18.055 -12.899 1.00 61.06 149 LEU A C 1
ATOM 1239 O O . LEU A 1 149 ? 8.146 18.304 -13.233 1.00 61.06 149 LEU A O 1
ATOM 1243 N N . SER A 1 150 ? 10.067 17.136 -13.494 1.00 58.09 150 SER A N 1
ATOM 1244 C CA . SER A 1 150 ? 9.611 16.247 -14.554 1.00 58.09 150 SER A CA 1
ATOM 1245 C C . SER A 1 150 ? 9.166 14.913 -13.960 1.00 58.09 150 SER A C 1
ATOM 1247 O O . SER A 1 150 ? 9.902 14.309 -13.189 1.00 58.09 150 SER A O 1
ATOM 1249 N N . ASN A 1 151 ? 7.943 14.520 -14.332 1.00 68.19 151 ASN A N 1
ATOM 1250 C CA . ASN A 1 151 ? 7.328 13.194 -14.226 1.00 68.19 151 ASN A CA 1
ATOM 1251 C C . ASN A 1 151 ? 7.555 12.384 -12.924 1.00 68.19 151 ASN A C 1
ATOM 1253 O O . ASN A 1 151 ? 7.965 12.878 -11.877 1.00 68.19 151 ASN A O 1
ATOM 1257 N N . TRP A 1 152 ? 7.190 11.104 -12.959 1.00 71.38 152 TRP A N 1
ATOM 1258 C CA . TRP A 1 152 ? 7.382 10.169 -11.850 1.00 71.38 152 TRP A CA 1
ATOM 1259 C C . TRP A 1 152 ? 8.819 9.640 -11.735 1.00 71.38 152 TRP A C 1
ATOM 1261 O O . TRP A 1 152 ? 9.107 8.789 -10.890 1.00 71.38 152 TRP A O 1
ATOM 1271 N N . GLY A 1 153 ? 9.735 10.132 -12.569 1.00 78.62 153 GLY A N 1
ATOM 1272 C CA . GLY A 1 153 ? 11.086 9.616 -12.689 1.00 78.62 153 GLY A CA 1
ATOM 1273 C C . GLY A 1 153 ? 11.095 8.178 -13.203 1.00 78.62 153 GLY A C 1
ATOM 1274 O O . GLY A 1 153 ? 10.326 7.794 -14.084 1.00 78.62 153 GLY A O 1
ATOM 1275 N N . ILE A 1 154 ? 11.973 7.361 -12.623 1.00 81.75 154 ILE A N 1
ATOM 1276 C CA . ILE A 1 154 ? 12.248 5.996 -13.083 1.00 81.75 154 ILE A CA 1
ATOM 1277 C C . ILE A 1 154 ? 11.019 5.064 -13.037 1.00 81.75 154 ILE A C 1
ATOM 1279 O O . ILE A 1 154 ? 10.965 4.134 -13.830 1.00 81.75 154 ILE A O 1
ATOM 1283 N N . ASN A 1 155 ? 10.009 5.323 -12.195 1.00 84.88 155 ASN A N 1
ATOM 1284 C CA . ASN A 1 155 ? 8.812 4.473 -12.047 1.00 84.88 155 ASN A CA 1
ATOM 1285 C C . ASN A 1 155 ? 7.643 4.806 -12.978 1.00 84.88 155 ASN A C 1
ATOM 1287 O O . ASN A 1 155 ? 6.610 4.137 -12.918 1.00 84.88 155 ASN A O 1
ATOM 1291 N N . GLU A 1 156 ? 7.768 5.820 -13.834 1.00 87.38 156 GLU A N 1
ATOM 1292 C CA . GLU A 1 156 ? 6.652 6.298 -14.658 1.00 87.38 156 GLU A CA 1
ATOM 1293 C C . GLU A 1 156 ? 5.991 5.185 -15.486 1.00 87.38 156 GLU A C 1
ATOM 1295 O O . GLU A 1 156 ? 4.765 5.134 -15.595 1.00 87.38 156 GLU A O 1
ATOM 1300 N N . HIS A 1 157 ? 6.788 4.252 -16.014 1.00 88.12 157 HIS A N 1
ATOM 1301 C CA . HIS A 1 157 ? 6.280 3.107 -16.767 1.00 88.12 157 HIS A CA 1
ATOM 1302 C C . HIS A 1 157 ? 5.304 2.249 -15.945 1.00 88.12 157 HIS A C 1
ATOM 1304 O O . HIS A 1 157 ? 4.196 1.965 -16.403 1.00 88.12 157 HIS A O 1
ATOM 1310 N N . HIS A 1 158 ? 5.692 1.886 -14.720 1.00 91.44 158 HIS A N 1
ATOM 1311 C CA . HIS A 1 158 ? 4.892 1.043 -13.829 1.00 91.44 158 HIS A CA 1
ATOM 1312 C C . HIS A 1 158 ? 3.640 1.755 -13.329 1.00 91.44 158 HIS A C 1
ATOM 1314 O O . HIS A 1 158 ? 2.572 1.155 -13.270 1.00 91.44 158 HIS A O 1
ATOM 1320 N N . ILE A 1 159 ? 3.737 3.049 -13.036 1.00 91.69 159 ILE A N 1
ATOM 1321 C CA . ILE A 1 159 ? 2.591 3.843 -12.575 1.00 91.69 159 ILE A CA 1
ATOM 1322 C C . ILE A 1 159 ? 1.552 3.978 -13.686 1.00 91.69 159 ILE A C 1
ATOM 1324 O O . ILE A 1 159 ? 0.365 3.779 -13.448 1.00 91.69 159 ILE A O 1
ATOM 1328 N N . ASN A 1 160 ? 1.986 4.252 -14.919 1.00 91.56 160 ASN A N 1
ATOM 1329 C CA . ASN A 1 160 ? 1.084 4.299 -16.068 1.00 91.56 160 ASN A CA 1
ATOM 1330 C C . ASN A 1 160 ? 0.440 2.936 -16.344 1.00 91.56 160 ASN A C 1
ATOM 1332 O O . ASN A 1 160 ? -0.753 2.880 -16.647 1.00 91.56 160 ASN A O 1
ATOM 1336 N N . TYR A 1 161 ? 1.202 1.846 -16.205 1.00 92.19 161 TYR A N 1
ATOM 1337 C CA . TYR A 1 161 ? 0.653 0.494 -16.275 1.00 92.19 161 TYR A CA 1
ATOM 1338 C C . TYR A 1 161 ? -0.439 0.283 -15.220 1.00 92.19 161 TYR A C 1
ATOM 1340 O O . TYR A 1 161 ? -1.548 -0.101 -15.582 1.00 92.19 161 TYR A O 1
ATOM 1348 N N . LEU A 1 162 ? -0.169 0.592 -13.947 1.00 94.94 162 LEU A N 1
ATOM 1349 C CA . LEU A 1 162 ? -1.134 0.420 -12.859 1.00 94.94 162 LEU A CA 1
ATOM 1350 C C . LEU A 1 162 ? -2.370 1.311 -13.029 1.00 94.94 162 LEU A C 1
ATOM 1352 O O . LEU A 1 162 ? -3.484 0.833 -12.840 1.00 94.94 162 LEU A O 1
ATOM 1356 N N . HIS A 1 163 ? -2.203 2.569 -13.446 1.00 94.94 163 HIS A N 1
ATOM 1357 C CA . HIS A 1 163 ? -3.330 3.453 -13.744 1.00 94.94 163 HIS A CA 1
ATOM 1358 C C . HIS A 1 163 ? -4.245 2.871 -14.824 1.00 94.94 163 HIS A C 1
ATOM 1360 O O . HIS A 1 163 ? -5.463 2.902 -14.678 1.00 94.94 163 HIS A O 1
ATOM 1366 N N . ASN A 1 164 ? -3.673 2.328 -15.900 1.00 95.00 164 ASN A N 1
ATOM 1367 C CA . ASN A 1 164 ? -4.461 1.711 -16.963 1.00 95.00 164 ASN A CA 1
ATOM 1368 C C . ASN A 1 164 ? -5.102 0.396 -16.495 1.00 95.00 164 ASN A C 1
ATOM 1370 O O . ASN A 1 164 ? -6.272 0.157 -16.768 1.00 95.00 164 ASN A O 1
ATOM 1374 N N . PHE A 1 165 ? -4.347 -0.443 -15.780 1.00 95.38 165 PHE A N 1
ATOM 1375 C CA . PHE A 1 165 ? -4.801 -1.751 -15.308 1.00 95.38 165 PHE A CA 1
ATOM 1376 C C . PHE A 1 165 ? -5.947 -1.640 -14.292 1.00 95.38 165 PHE A C 1
ATOM 1378 O O . PHE A 1 165 ? -6.880 -2.435 -14.331 1.00 95.38 165 PHE A O 1
ATOM 1385 N N . LEU A 1 166 ? -5.897 -0.640 -13.408 1.00 95.38 166 LEU A N 1
ATOM 1386 C CA . LEU A 1 166 ? -6.884 -0.416 -12.346 1.00 95.38 166 LEU A CA 1
ATOM 1387 C C . LEU A 1 166 ? -7.970 0.609 -12.719 1.00 95.38 166 LEU A C 1
ATOM 1389 O O . LEU A 1 166 ? -8.768 0.986 -11.858 1.00 95.38 166 LEU A O 1
ATOM 1393 N N . ASP A 1 167 ? -7.992 1.096 -13.963 1.00 95.69 167 ASP A N 1
ATOM 1394 C CA . ASP A 1 167 ? -8.859 2.196 -14.419 1.00 95.69 167 ASP A CA 1
ATOM 1395 C C . ASP A 1 167 ? -8.849 3.389 -13.436 1.00 95.69 167 ASP A C 1
ATOM 1397 O O . ASP A 1 167 ? -9.850 3.748 -12.804 1.00 95.69 167 ASP A O 1
ATOM 1401 N N . ILE A 1 168 ? -7.657 3.954 -13.232 1.00 95.69 168 ILE A N 1
ATOM 1402 C CA . ILE A 1 168 ? -7.416 5.170 -12.451 1.00 95.69 168 ILE A CA 1
ATOM 1403 C C . ILE A 1 168 ? -7.138 6.303 -13.445 1.00 95.69 168 ILE A C 1
ATOM 1405 O O . ILE A 1 168 ? -6.067 6.405 -14.052 1.00 95.69 168 ILE A O 1
ATOM 1409 N N . LYS A 1 169 ? -8.146 7.152 -13.637 1.00 91.44 169 LYS A N 1
ATOM 1410 C CA . LYS A 1 169 ? -8.142 8.284 -14.572 1.00 91.44 169 LYS A CA 1
ATOM 1411 C C . LYS A 1 169 ? -7.541 9.535 -13.950 1.00 91.44 169 LYS A C 1
ATOM 1413 O O . LYS A 1 169 ? -6.942 10.334 -14.665 1.00 91.44 169 LYS A O 1
ATOM 1418 N N . TYR A 1 170 ? -7.685 9.693 -12.636 1.00 83.88 170 TYR A N 1
ATOM 1419 C CA . TYR A 1 170 ? -7.047 10.779 -11.907 1.00 83.88 170 TYR A CA 1
ATOM 1420 C C . TYR A 1 170 ? -5.532 10.559 -11.868 1.00 83.88 170 TYR A C 1
ATOM 1422 O O . TYR A 1 170 ? -5.058 9.541 -11.368 1.00 83.88 170 TYR A O 1
ATOM 1430 N N . ARG A 1 171 ? -4.774 11.508 -12.419 1.00 83.38 171 ARG A N 1
ATOM 1431 C CA . ARG A 1 171 ? -3.315 11.427 -12.529 1.00 83.38 171 ARG A CA 1
ATOM 1432 C C . ARG A 1 171 ? -2.700 12.694 -11.972 1.00 83.38 171 ARG A C 1
ATOM 1434 O O . ARG A 1 171 ? -2.497 13.658 -12.703 1.00 83.38 171 ARG A O 1
ATOM 1441 N N . ASP A 1 172 ? -2.399 12.660 -10.685 1.00 82.38 172 ASP A N 1
ATOM 1442 C CA . ASP A 1 172 ? -1.538 13.651 -10.053 1.00 82.38 172 ASP A CA 1
ATOM 1443 C C . ASP A 1 172 ? -0.249 12.988 -9.571 1.00 82.38 172 ASP A C 1
ATOM 1445 O O . ASP A 1 172 ? -0.173 11.764 -9.500 1.00 82.38 172 ASP A O 1
ATOM 1449 N N . TYR A 1 173 ? 0.766 13.792 -9.274 1.00 86.88 173 TYR A N 1
ATOM 1450 C CA . TYR A 1 173 ? 2.088 13.362 -8.822 1.00 86.88 173 TYR A CA 1
ATOM 1451 C C . TYR A 1 173 ? 2.227 13.355 -7.294 1.00 86.88 173 TYR A C 1
ATOM 1453 O O . TYR A 1 173 ? 3.347 13.379 -6.773 1.00 86.88 173 TYR A O 1
ATOM 1461 N N . LEU A 1 174 ? 1.091 13.370 -6.593 1.00 89.31 174 LEU A N 1
ATOM 1462 C CA . LEU A 1 174 ? 0.989 13.380 -5.143 1.00 89.31 174 LEU A CA 1
ATOM 1463 C C . LEU A 1 174 ? 0.928 11.953 -4.599 1.00 89.31 174 LEU A C 1
ATOM 1465 O O . LEU A 1 174 ? 0.085 11.157 -5.006 1.00 89.31 174 LEU A O 1
ATOM 1469 N N . PHE A 1 175 ? 1.792 11.640 -3.641 1.00 91.62 175 PHE A N 1
ATOM 1470 C CA . PHE A 1 175 ? 1.779 10.361 -2.940 1.00 91.62 175 PHE A CA 1
ATOM 1471 C C . PHE A 1 175 ? 2.333 10.486 -1.523 1.00 91.62 175 PHE A C 1
ATOM 1473 O O . PHE A 1 175 ? 2.834 11.539 -1.135 1.00 91.62 175 PHE A O 1
ATOM 1480 N N . VAL A 1 176 ? 2.248 9.405 -0.750 1.00 89.75 176 VAL A N 1
ATOM 1481 C CA . VAL A 1 176 ? 2.774 9.333 0.619 1.00 89.75 176 VAL A CA 1
ATOM 1482 C C . VAL A 1 176 ? 3.879 8.287 0.656 1.00 89.75 176 VAL A C 1
ATOM 1484 O O . VAL A 1 176 ? 3.665 7.147 0.244 1.00 89.75 176 VAL A O 1
ATOM 1487 N N . GLU A 1 177 ? 5.064 8.670 1.132 1.00 87.06 177 GLU A N 1
ATOM 1488 C CA . GLU A 1 177 ? 6.186 7.737 1.290 1.00 87.06 177 GLU A CA 1
ATOM 1489 C C . GLU A 1 177 ? 5.955 6.810 2.491 1.00 87.06 177 GLU A C 1
ATOM 1491 O O . GLU A 1 177 ? 5.469 7.226 3.544 1.00 87.06 177 GLU A O 1
ATOM 1496 N N . GLY A 1 178 ? 6.402 5.560 2.372 1.00 83.56 178 GLY A N 1
ATOM 1497 C CA . GLY A 1 178 ? 6.688 4.715 3.525 1.00 83.56 178 GLY A CA 1
ATOM 1498 C C . GLY A 1 178 ? 5.768 3.515 3.649 1.00 83.56 178 GLY A C 1
ATOM 1499 O O . GLY A 1 178 ? 6.135 2.584 4.367 1.00 83.56 178 GLY A O 1
ATOM 1500 N N . ASN A 1 179 ? 4.657 3.487 2.908 1.00 87.25 179 ASN A N 1
ATOM 1501 C CA . ASN A 1 179 ? 3.672 2.407 2.908 1.00 87.25 179 ASN A CA 1
ATOM 1502 C C . ASN A 1 179 ? 2.901 2.249 4.242 1.00 87.25 179 ASN A C 1
ATOM 1504 O O . ASN A 1 179 ? 2.418 1.153 4.534 1.00 87.25 179 ASN A O 1
ATOM 1508 N N . PHE A 1 180 ? 2.772 3.347 5.007 1.00 92.31 180 PHE A N 1
ATOM 1509 C CA . PHE A 1 180 ? 1.991 3.465 6.249 1.00 92.31 180 PHE A CA 1
ATOM 1510 C C . PHE A 1 180 ? 0.729 4.290 6.007 1.00 92.31 180 PHE A C 1
ATOM 1512 O O . PHE A 1 180 ? 0.830 5.474 5.687 1.00 92.31 180 PHE A O 1
ATOM 1519 N N . TYR A 1 181 ? -0.444 3.680 6.158 1.00 95.38 181 TYR A N 1
ATOM 1520 C CA . TYR A 1 181 ? -1.728 4.357 5.961 1.00 95.38 181 TYR A CA 1
ATOM 1521 C C . TYR A 1 181 ? -2.900 3.507 6.453 1.00 95.38 181 TYR A C 1
ATOM 1523 O O . TYR A 1 181 ? -2.823 2.280 6.472 1.00 95.38 181 TYR A O 1
ATOM 1531 N N . LEU A 1 182 ? -4.003 4.162 6.806 1.00 97.50 182 LEU A N 1
ATOM 1532 C CA . LEU A 1 182 ? -5.318 3.534 6.923 1.00 97.50 182 LEU A CA 1
ATOM 1533 C C . LEU A 1 182 ? -6.023 3.661 5.574 1.00 97.50 182 LEU A C 1
ATOM 1535 O O . LEU A 1 182 ? -6.026 4.754 5.018 1.00 97.50 182 LEU A O 1
ATOM 1539 N N . LEU A 1 183 ? -6.629 2.591 5.068 1.00 98.31 183 LEU A N 1
ATOM 1540 C CA . LEU A 1 183 ? -7.452 2.627 3.856 1.00 98.31 183 LEU A CA 1
ATOM 1541 C C . LEU A 1 183 ? -8.787 1.940 4.093 1.00 98.31 183 LEU A C 1
ATOM 1543 O O . LEU A 1 183 ? -8.848 0.931 4.801 1.00 98.31 183 LEU A O 1
ATOM 1547 N N . ASP A 1 184 ? -9.843 2.461 3.477 1.00 98.25 184 ASP A N 1
ATOM 1548 C CA . ASP A 1 184 ? -11.133 1.786 3.471 1.00 98.25 184 ASP A CA 1
ATOM 1549 C C . ASP A 1 184 ? -11.128 0.564 2.541 1.00 98.25 184 ASP A C 1
ATOM 1551 O O . ASP A 1 184 ? -10.321 0.431 1.612 1.00 98.25 184 ASP A O 1
ATOM 1555 N N . ARG A 1 185 ? -12.073 -0.343 2.791 1.00 97.81 185 ARG A N 1
ATOM 1556 C CA . ARG A 1 185 ? -12.236 -1.610 2.078 1.00 97.81 185 ARG A CA 1
ATOM 1557 C C . ARG A 1 185 ? -12.252 -1.440 0.562 1.00 97.81 185 ARG A C 1
ATOM 1559 O O . ARG A 1 185 ? -11.574 -2.204 -0.121 1.00 97.81 185 ARG A O 1
ATOM 1566 N N . LYS A 1 186 ? -12.958 -0.437 0.031 1.00 97.56 186 LYS A N 1
ATOM 1567 C CA . LYS A 1 186 ? -13.091 -0.245 -1.420 1.00 97.56 186 LYS A CA 1
ATOM 1568 C C . LYS A 1 186 ? -11.745 0.063 -2.069 1.00 97.56 186 LYS A C 1
ATOM 1570 O O . LYS A 1 186 ? -11.459 -0.430 -3.161 1.00 97.56 186 LYS A O 1
ATOM 1575 N N . ILE A 1 187 ? -10.913 0.869 -1.411 1.00 98.12 187 ILE A N 1
ATOM 1576 C CA . ILE A 1 187 ? -9.571 1.199 -1.901 1.00 98.12 187 ILE A CA 1
ATOM 1577 C C . ILE A 1 187 ? -8.648 -0.014 -1.775 1.00 98.12 187 ILE A C 1
ATOM 1579 O O . ILE A 1 187 ? -7.942 -0.340 -2.730 1.00 98.12 187 ILE A O 1
ATOM 1583 N N . CYS A 1 188 ? -8.706 -0.726 -0.647 1.00 97.94 188 CYS A N 1
ATOM 1584 C CA . CYS A 1 188 ? -7.960 -1.966 -0.438 1.00 97.94 188 CYS A CA 1
ATOM 1585 C C . CYS A 1 188 ? -8.240 -3.008 -1.528 1.00 97.94 188 CYS A C 1
ATOM 1587 O O . CYS A 1 188 ? -7.309 -3.506 -2.158 1.00 97.94 188 CYS A O 1
ATOM 1589 N N . GLU A 1 189 ? -9.513 -3.316 -1.780 1.00 97.12 189 GLU A N 1
ATOM 1590 C CA . GLU A 1 189 ? -9.926 -4.299 -2.785 1.00 97.12 189 GLU A CA 1
ATOM 1591 C C . GLU A 1 189 ? -9.533 -3.858 -4.197 1.00 97.12 189 GLU A C 1
ATOM 1593 O O . GLU A 1 189 ? -9.019 -4.666 -4.971 1.00 97.12 189 GLU A O 1
ATOM 1598 N N . LYS A 1 190 ? -9.690 -2.567 -4.524 1.00 96.94 190 LYS A N 1
ATOM 1599 C CA . LYS A 1 190 ? -9.315 -2.040 -5.84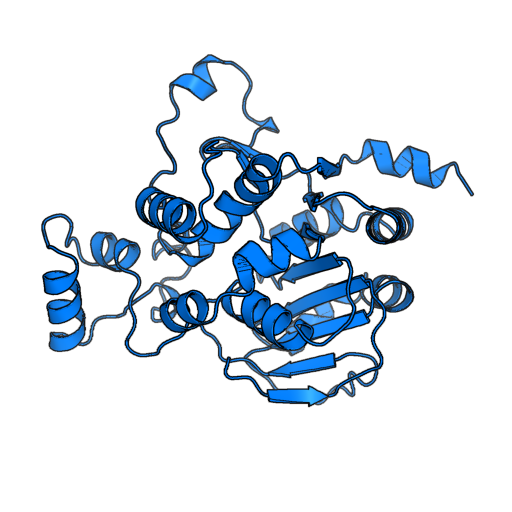1 1.00 96.94 190 LYS A CA 1
ATOM 1600 C C . LYS A 1 190 ? -7.820 -2.192 -6.125 1.00 96.94 190 LYS A C 1
ATOM 1602 O O . LYS A 1 190 ? -7.460 -2.552 -7.240 1.00 96.94 190 LYS A O 1
ATOM 1607 N N . ILE A 1 191 ? -6.952 -1.900 -5.158 1.00 96.75 191 ILE A N 1
ATOM 1608 C CA . ILE A 1 191 ? -5.498 -1.864 -5.386 1.00 96.75 191 ILE A CA 1
ATOM 1609 C C . ILE A 1 191 ? -4.854 -3.237 -5.164 1.00 96.75 191 ILE A C 1
ATOM 1611 O O . ILE A 1 191 ? -3.964 -3.633 -5.917 1.00 96.75 191 ILE A O 1
ATOM 1615 N N . PHE A 1 192 ? -5.300 -3.968 -4.142 1.00 96.69 192 PHE A N 1
ATOM 1616 C CA . PHE A 1 192 ? -4.626 -5.173 -3.659 1.00 96.69 192 PHE A CA 1
ATOM 1617 C C . PHE A 1 192 ? -5.422 -6.467 -3.879 1.00 96.69 192 PHE A C 1
ATOM 1619 O O . PHE A 1 192 ? -4.850 -7.544 -3.751 1.00 96.69 192 PHE A O 1
ATOM 1626 N N . GLY A 1 193 ? -6.703 -6.392 -4.251 1.00 95.44 193 GLY A N 1
ATOM 1627 C CA . GLY A 1 193 ? -7.579 -7.559 -4.420 1.00 95.44 193 GLY A CA 1
ATOM 1628 C C . GLY A 1 193 ? -7.465 -8.282 -5.768 1.00 95.44 193 GLY A C 1
ATOM 1629 O O . GLY A 1 193 ? -8.331 -9.085 -6.100 1.00 95.44 193 GLY A O 1
ATOM 1630 N N . ASN A 1 194 ? -6.446 -7.987 -6.585 1.00 94.38 194 ASN A N 1
ATOM 1631 C CA . ASN A 1 194 ? -6.315 -8.556 -7.929 1.00 94.38 194 ASN A CA 1
ATOM 1632 C C . ASN A 1 194 ? -5.285 -9.700 -7.995 1.00 94.38 194 ASN A C 1
ATOM 1634 O O . ASN A 1 194 ? -4.074 -9.474 -7.942 1.00 94.38 194 ASN A O 1
ATOM 1638 N N . ASP A 1 195 ? -5.772 -10.923 -8.202 1.00 91.38 195 ASP A N 1
ATOM 1639 C CA . ASP A 1 195 ? -4.952 -12.138 -8.303 1.00 91.38 195 ASP A CA 1
ATOM 1640 C C . ASP A 1 195 ? -3.933 -12.116 -9.448 1.00 91.38 195 ASP A C 1
ATOM 1642 O O . ASP A 1 195 ? -2.815 -12.616 -9.299 1.00 91.38 195 ASP A O 1
ATOM 1646 N N . ASP A 1 196 ? -4.280 -11.545 -10.600 1.00 90.62 196 ASP A N 1
ATOM 1647 C CA . ASP A 1 196 ? -3.372 -11.506 -11.749 1.00 90.62 196 ASP A CA 1
ATOM 1648 C C . ASP A 1 196 ? -2.210 -10.543 -11.513 1.00 90.62 196 ASP A C 1
ATOM 1650 O O . ASP A 1 196 ? -1.070 -10.826 -11.893 1.00 90.62 196 ASP A O 1
ATOM 1654 N N . LEU A 1 197 ? -2.475 -9.421 -10.846 1.00 91.19 197 LEU A N 1
ATOM 1655 C CA . LEU A 1 197 ? -1.447 -8.488 -10.413 1.00 91.19 197 LEU A CA 1
ATOM 1656 C C . LEU A 1 197 ? -0.541 -9.135 -9.356 1.00 91.19 197 LEU A C 1
ATOM 1658 O O . LEU A 1 197 ? 0.681 -9.033 -9.471 1.00 91.19 197 LEU A O 1
ATOM 1662 N N . TYR A 1 198 ? -1.109 -9.893 -8.412 1.00 91.00 198 TYR A N 1
ATOM 1663 C CA . TYR A 1 198 ? -0.328 -10.660 -7.439 1.00 91.00 198 TYR A CA 1
ATOM 1664 C C . TYR A 1 198 ? 0.600 -11.667 -8.125 1.00 91.00 198 TYR A C 1
ATOM 1666 O O . TYR A 1 198 ? 1.796 -11.693 -7.827 1.00 91.00 198 TYR A O 1
ATOM 1674 N N . LYS A 1 199 ? 0.092 -12.455 -9.082 1.00 87.56 199 LYS A N 1
ATOM 1675 C CA . LYS A 1 199 ? 0.902 -13.424 -9.842 1.00 87.56 199 LYS A CA 1
ATOM 1676 C C . LYS A 1 199 ? 2.048 -12.732 -10.578 1.00 87.56 199 LYS A C 1
ATOM 1678 O O . LYS A 1 199 ? 3.182 -13.187 -10.509 1.00 87.56 199 LYS A O 1
ATOM 1683 N N . ARG A 1 200 ? 1.800 -11.584 -11.218 1.00 84.75 200 ARG A N 1
ATOM 1684 C CA . ARG A 1 200 ? 2.851 -10.816 -11.916 1.00 84.75 200 ARG A CA 1
ATOM 1685 C C . ARG A 1 200 ? 3.967 -10.348 -10.977 1.00 84.75 200 ARG A C 1
ATOM 1687 O O . ARG A 1 200 ? 5.128 -10.348 -11.381 1.00 84.75 200 ARG A O 1
ATOM 1694 N N . LEU A 1 201 ? 3.627 -9.990 -9.739 1.00 84.69 201 LEU A N 1
ATOM 1695 C CA . LEU A 1 201 ? 4.585 -9.550 -8.719 1.00 84.69 201 LEU A CA 1
ATOM 1696 C C . LEU A 1 201 ? 5.348 -10.698 -8.044 1.00 84.69 201 LEU A C 1
ATOM 1698 O O . LEU A 1 201 ? 6.482 -10.496 -7.609 1.00 84.69 201 LEU A O 1
ATOM 1702 N N . ASN A 1 202 ? 4.730 -11.877 -7.925 1.00 77.94 202 ASN A N 1
ATOM 1703 C CA . ASN A 1 202 ? 5.196 -12.948 -7.036 1.00 77.94 202 ASN A CA 1
ATOM 1704 C C . ASN A 1 202 ? 5.597 -14.253 -7.739 1.00 77.94 202 ASN A C 1
ATOM 1706 O O . ASN A 1 202 ? 6.100 -15.169 -7.083 1.00 77.94 202 ASN A O 1
ATOM 1710 N N . ASP A 1 203 ? 5.415 -14.359 -9.053 1.00 82.44 203 ASP A N 1
ATOM 1711 C CA . ASP A 1 203 ? 5.866 -15.521 -9.818 1.00 82.44 203 ASP A CA 1
ATOM 1712 C C . ASP A 1 203 ? 7.406 -15.590 -9.873 1.00 82.44 203 ASP A C 1
ATOM 1714 O O . ASP A 1 203 ? 8.095 -14.592 -10.068 1.00 82.44 203 ASP A O 1
ATOM 1718 N N . GLU A 1 204 ? 7.974 -16.783 -9.697 1.00 75.31 204 GLU A N 1
ATOM 1719 C CA . GLU A 1 204 ? 9.433 -16.987 -9.672 1.00 75.31 204 GLU A CA 1
ATOM 1720 C C . GLU A 1 204 ? 10.116 -16.776 -11.018 1.00 75.31 204 GLU A C 1
ATOM 1722 O O . GLU A 1 204 ? 11.326 -16.558 -11.101 1.00 75.31 204 GLU A O 1
ATOM 1727 N N . ASN A 1 205 ? 9.329 -16.871 -12.081 1.00 79.75 205 ASN A N 1
ATOM 1728 C CA . ASN A 1 205 ? 9.750 -16.706 -13.449 1.00 79.75 205 ASN A CA 1
ATOM 1729 C C . ASN A 1 205 ? 9.502 -15.288 -13.964 1.00 79.75 205 ASN A C 1
ATOM 1731 O O . ASN A 1 205 ? 9.857 -15.031 -15.122 1.00 79.75 205 ASN A O 1
ATOM 1735 N N . SER A 1 206 ? 8.934 -14.393 -13.147 1.00 81.06 206 SER A N 1
ATOM 1736 C CA . SER A 1 206 ? 8.754 -12.989 -13.496 1.00 81.06 206 SER A CA 1
ATOM 1737 C C . SER A 1 206 ? 10.041 -12.180 -13.299 1.00 81.06 206 SER A C 1
ATOM 1739 O O . SER A 1 206 ? 10.987 -12.572 -12.610 1.00 81.06 206 SER A O 1
ATOM 1741 N N . PHE A 1 207 ? 10.103 -11.033 -13.971 1.00 87.50 207 PHE A N 1
ATOM 1742 C CA . PHE A 1 207 ? 11.130 -10.028 -13.747 1.00 87.50 207 PHE A CA 1
ATOM 1743 C C . PHE A 1 207 ? 10.503 -8.644 -13.839 1.00 87.50 207 PHE A C 1
ATOM 1745 O O . PHE A 1 207 ? 9.518 -8.442 -14.551 1.00 87.50 207 PHE A O 1
ATOM 1752 N N . ASP A 1 208 ? 11.101 -7.683 -13.151 1.00 89.94 208 ASP A N 1
ATOM 1753 C CA . ASP A 1 208 ? 10.714 -6.290 -13.264 1.00 89.94 208 ASP A CA 1
ATOM 1754 C C . ASP A 1 208 ? 11.340 -5.695 -14.531 1.00 89.94 208 ASP A C 1
ATOM 1756 O O . ASP A 1 208 ? 12.560 -5.512 -14.625 1.00 89.94 208 ASP A O 1
ATOM 1760 N N . CYS A 1 209 ? 10.498 -5.433 -15.534 1.00 89.19 209 CYS A N 1
ATOM 1761 C CA . CYS A 1 209 ? 10.944 -4.979 -16.848 1.00 89.19 209 CYS A CA 1
ATOM 1762 C C . CYS A 1 209 ? 11.693 -3.649 -16.793 1.00 89.19 209 CYS A C 1
ATOM 1764 O O . CYS A 1 209 ? 12.698 -3.482 -17.487 1.00 89.19 209 CYS A O 1
ATOM 1766 N N . ASN A 1 210 ? 11.241 -2.730 -15.945 1.00 90.12 210 ASN A N 1
ATOM 1767 C CA . ASN A 1 210 ? 11.837 -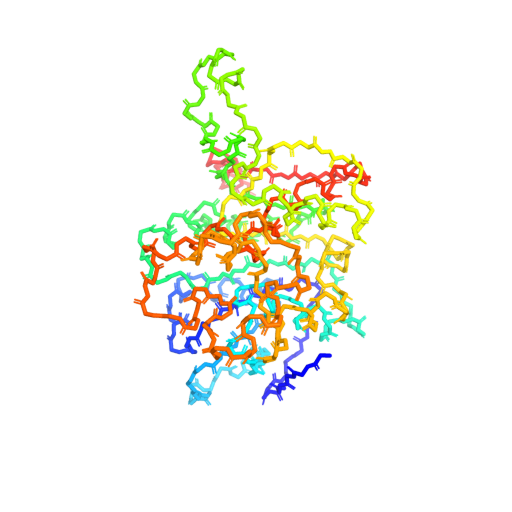1.419 -15.798 1.00 90.12 210 ASN A CA 1
ATOM 1768 C C . ASN A 1 210 ? 13.195 -1.537 -15.104 1.00 90.12 210 ASN A C 1
ATOM 1770 O O . ASN A 1 210 ? 14.211 -1.096 -15.641 1.00 90.12 210 ASN A O 1
ATOM 1774 N N . TRP A 1 211 ? 13.246 -2.238 -13.973 1.00 91.06 211 TRP A N 1
ATOM 1775 C CA . TRP A 1 211 ? 14.481 -2.466 -13.236 1.00 91.06 211 TRP A CA 1
ATOM 1776 C C . TRP A 1 211 ? 15.544 -3.164 -14.089 1.00 91.06 211 TRP A C 1
ATOM 1778 O O . TRP A 1 211 ? 16.678 -2.691 -14.164 1.00 91.06 211 TRP A O 1
ATOM 1788 N N . VAL A 1 212 ? 15.190 -4.242 -14.800 1.00 91.25 212 VAL A N 1
ATOM 1789 C CA . VAL A 1 212 ? 16.123 -4.952 -15.694 1.00 91.25 212 VAL A CA 1
ATOM 1790 C C . VAL A 1 212 ? 16.596 -4.060 -16.835 1.00 91.25 212 VAL A C 1
ATOM 1792 O O . VAL A 1 212 ? 17.781 -4.102 -17.184 1.00 91.25 212 VAL A O 1
ATOM 1795 N N . ARG A 1 213 ? 15.712 -3.223 -17.392 1.00 91.62 213 ARG A N 1
ATOM 1796 C CA . ARG A 1 213 ? 16.067 -2.279 -18.456 1.00 91.62 213 ARG A CA 1
ATOM 1797 C C . ARG A 1 213 ? 17.185 -1.342 -18.012 1.00 91.62 213 ARG A C 1
ATOM 1799 O O . ARG A 1 213 ? 18.167 -1.210 -18.741 1.00 91.62 213 ARG A O 1
ATOM 1806 N N . TYR A 1 214 ? 17.071 -0.753 -16.822 1.00 90.12 214 TYR A N 1
ATOM 1807 C CA . TYR A 1 214 ? 18.107 0.121 -16.267 1.00 90.12 214 TYR A CA 1
ATOM 1808 C C . TYR A 1 214 ? 19.343 -0.656 -15.802 1.00 90.12 214 TYR A C 1
ATOM 1810 O O . TYR A 1 214 ? 20.464 -0.295 -16.151 1.00 90.12 214 TYR A O 1
ATOM 1818 N N . ARG A 1 215 ? 19.167 -1.762 -15.070 1.00 91.12 215 ARG A N 1
ATOM 1819 C CA . ARG A 1 215 ? 20.270 -2.533 -14.476 1.00 91.12 215 ARG A CA 1
ATOM 1820 C C . ARG A 1 215 ? 21.236 -3.109 -15.509 1.00 91.12 215 ARG A C 1
ATOM 1822 O O . ARG A 1 215 ? 22.434 -3.207 -15.229 1.00 91.12 215 ARG A O 1
ATOM 1829 N N . TYR A 1 216 ? 20.708 -3.542 -16.650 1.00 92.00 216 TYR A N 1
ATOM 1830 C CA . TYR A 1 216 ? 21.464 -4.210 -17.710 1.00 92.00 216 TYR A CA 1
ATOM 1831 C C . TYR A 1 216 ? 21.577 -3.368 -18.988 1.00 92.00 216 TYR A C 1
ATOM 1833 O O . TYR A 1 216 ? 21.921 -3.906 -20.043 1.00 92.00 216 TYR A O 1
ATOM 1841 N N . CYS A 1 217 ? 21.283 -2.065 -18.908 1.00 91.19 217 CYS A N 1
ATOM 1842 C CA . CYS A 1 217 ? 21.386 -1.108 -20.013 1.00 91.19 217 CYS A CA 1
ATOM 1843 C C . CYS A 1 217 ? 20.634 -1.555 -21.285 1.00 91.19 217 CYS A C 1
ATOM 1845 O O . CYS A 1 217 ? 21.112 -1.391 -22.409 1.00 91.19 217 CYS A O 1
ATOM 1847 N N . MET A 1 218 ? 19.446 -2.149 -21.130 1.00 92.06 218 MET A N 1
ATOM 1848 C CA . MET A 1 218 ? 18.647 -2.703 -22.233 1.00 92.06 218 MET A CA 1
ATOM 1849 C C . MET A 1 218 ? 17.612 -1.711 -22.794 1.00 92.06 218 MET A C 1
ATOM 1851 O O . MET A 1 218 ? 16.587 -2.131 -23.324 1.00 92.06 218 MET A O 1
ATOM 1855 N N . HIS A 1 219 ? 17.877 -0.402 -22.716 1.00 87.81 219 HIS A N 1
ATOM 1856 C CA . HIS A 1 219 ? 16.928 0.678 -23.044 1.00 87.81 219 HIS A CA 1
ATOM 1857 C C . HIS A 1 219 ? 16.269 0.578 -24.429 1.00 87.81 219 HIS A C 1
ATOM 1859 O O . HIS A 1 219 ? 15.123 0.980 -24.587 1.00 87.81 219 HIS A O 1
ATOM 1865 N N . TYR A 1 220 ? 16.969 0.012 -25.415 1.00 88.69 220 TYR A N 1
ATOM 1866 C CA . TYR A 1 220 ? 16.505 -0.085 -26.805 1.00 88.69 220 TYR A CA 1
ATOM 1867 C C . TYR A 1 220 ? 15.889 -1.446 -27.168 1.00 88.69 220 TYR A C 1
ATOM 1869 O O . TYR A 1 220 ? 15.689 -1.747 -28.345 1.00 88.69 220 TYR A O 1
ATOM 1877 N N . ARG A 1 221 ? 15.654 -2.328 -26.189 1.00 89.00 221 ARG A N 1
ATOM 1878 C CA . ARG A 1 221 ? 15.085 -3.663 -26.426 1.00 89.00 221 ARG A CA 1
ATOM 1879 C C . ARG A 1 221 ? 13.595 -3.671 -26.095 1.00 89.00 221 ARG A C 1
ATOM 1881 O O . ARG A 1 221 ? 13.186 -3.102 -25.090 1.00 89.00 221 ARG A O 1
ATOM 1888 N N . SER A 1 222 ? 12.808 -4.382 -26.904 1.00 90.81 222 SER A N 1
ATOM 1889 C CA . SER A 1 222 ? 11.426 -4.714 -26.547 1.00 90.81 222 SER A CA 1
ATOM 1890 C C . SER A 1 222 ? 11.384 -5.594 -25.295 1.00 90.81 222 SER A C 1
ATOM 1892 O O . SER A 1 222 ? 12.328 -6.350 -25.033 1.00 90.81 222 SER A O 1
ATOM 1894 N N . ASP A 1 223 ? 10.273 -5.547 -24.560 1.00 89.12 223 ASP A N 1
ATOM 1895 C CA . ASP A 1 223 ? 10.080 -6.342 -23.340 1.00 89.12 223 ASP A CA 1
ATOM 1896 C C . ASP A 1 223 ? 10.233 -7.843 -23.603 1.00 89.12 223 ASP A C 1
ATOM 1898 O O . ASP A 1 223 ? 10.891 -8.546 -22.839 1.00 89.12 223 ASP A O 1
ATOM 1902 N N . GLU A 1 224 ? 9.751 -8.324 -24.751 1.00 91.31 224 GLU A N 1
ATOM 1903 C CA . GLU A 1 224 ? 9.934 -9.711 -25.179 1.00 91.31 224 GLU A CA 1
ATOM 1904 C C . GLU A 1 224 ? 11.419 -10.074 -25.360 1.00 91.31 224 GLU A C 1
ATOM 1906 O O . GLU A 1 224 ? 11.889 -11.115 -24.889 1.00 91.31 224 GLU A O 1
ATOM 1911 N N . ARG A 1 225 ? 12.203 -9.207 -26.015 1.00 93.69 225 ARG A N 1
ATOM 1912 C CA . ARG A 1 225 ? 13.639 -9.443 -26.218 1.00 93.69 225 ARG A CA 1
ATOM 1913 C C . ARG A 1 225 ? 14.406 -9.367 -24.898 1.00 93.69 225 ARG A C 1
ATOM 1915 O O . ARG A 1 225 ? 15.364 -10.126 -24.714 1.00 93.69 225 ARG A O 1
ATOM 1922 N N . MET A 1 226 ? 14.004 -8.479 -23.988 1.00 93.88 226 MET A N 1
ATOM 1923 C CA . MET A 1 226 ? 14.548 -8.431 -22.630 1.00 93.88 226 MET A CA 1
ATOM 1924 C C . MET A 1 226 ? 14.247 -9.727 -21.880 1.00 93.88 226 MET A C 1
ATOM 1926 O O . MET A 1 226 ? 15.186 -10.347 -21.387 1.00 93.88 226 MET A O 1
ATOM 1930 N N . PHE A 1 227 ? 12.999 -10.203 -21.892 1.00 91.69 227 PHE A N 1
ATOM 1931 C CA . PHE A 1 227 ? 12.599 -11.444 -21.223 1.00 91.69 227 PHE A CA 1
ATOM 1932 C C . PHE A 1 227 ? 13.383 -12.659 -21.729 1.00 91.69 227 PHE A C 1
ATOM 1934 O O . PHE A 1 227 ? 13.959 -13.409 -20.938 1.00 91.69 227 PHE A O 1
ATOM 1941 N N . ARG A 1 228 ? 13.502 -12.813 -23.056 1.00 93.12 228 ARG A N 1
ATOM 1942 C CA . ARG A 1 228 ? 14.323 -13.873 -23.667 1.00 93.12 228 ARG A CA 1
ATOM 1943 C C . ARG A 1 228 ? 15.786 -13.787 -23.219 1.00 93.12 228 ARG A C 1
ATOM 1945 O O . ARG A 1 228 ? 16.409 -14.814 -22.965 1.00 93.12 228 ARG A O 1
ATOM 1952 N N . THR A 1 229 ? 16.336 -12.575 -23.103 1.00 93.88 229 THR A N 1
ATOM 1953 C CA . THR A 1 229 ? 17.715 -12.366 -22.627 1.00 93.88 229 THR A CA 1
ATOM 1954 C C . THR A 1 229 ? 17.857 -12.727 -21.148 1.00 93.88 229 THR A C 1
ATOM 1956 O O . THR A 1 229 ? 18.799 -13.431 -20.792 1.00 93.88 229 THR A O 1
ATOM 1959 N N . TYR A 1 230 ? 16.919 -12.283 -20.306 1.00 92.00 230 TYR A N 1
ATOM 1960 C CA . TYR A 1 230 ? 16.848 -12.611 -18.882 1.00 92.00 230 TYR A CA 1
ATOM 1961 C C . TYR A 1 230 ? 16.850 -14.130 -18.668 1.00 92.00 230 TYR A C 1
ATOM 1963 O O . TYR A 1 230 ? 17.713 -14.633 -17.949 1.00 92.00 230 TYR A O 1
ATOM 1971 N N . LYS A 1 231 ? 15.981 -14.867 -19.375 1.00 91.75 231 LYS A N 1
ATOM 1972 C CA . LYS A 1 231 ? 15.917 -16.333 -19.298 1.00 91.75 231 LYS A CA 1
ATOM 1973 C C . LYS A 1 231 ? 17.188 -17.006 -19.812 1.00 91.75 231 LYS A C 1
ATOM 1975 O O . LYS A 1 231 ? 17.759 -17.834 -19.108 1.00 91.75 231 LYS A O 1
ATOM 1980 N N . LYS A 1 232 ? 17.664 -16.635 -21.009 1.00 94.69 232 LYS A N 1
ATOM 1981 C CA . LYS A 1 232 ? 18.853 -17.247 -21.631 1.00 94.69 232 LYS A CA 1
ATOM 1982 C C . LYS A 1 232 ? 20.101 -17.098 -20.762 1.00 94.69 232 LYS A C 1
ATOM 1984 O O . LYS A 1 232 ? 20.874 -18.041 -20.633 1.00 94.69 232 LYS A O 1
ATOM 1989 N N . ASN A 1 233 ? 20.291 -15.917 -20.181 1.00 94.00 233 ASN A N 1
ATOM 1990 C CA . ASN A 1 233 ? 21.497 -15.584 -19.428 1.00 94.00 233 ASN A CA 1
ATOM 1991 C C . ASN A 1 233 ? 21.335 -15.782 -17.913 1.00 94.00 233 ASN A C 1
ATOM 1993 O O . ASN A 1 233 ? 22.264 -15.459 -17.179 1.00 94.00 233 ASN A O 1
ATOM 1997 N N . LYS A 1 234 ? 20.178 -16.280 -17.447 1.00 92.06 234 LYS A N 1
ATOM 1998 C CA . LYS A 1 234 ? 19.852 -16.457 -16.021 1.00 92.06 234 LYS A CA 1
ATOM 1999 C C . LYS A 1 234 ? 20.133 -15.188 -15.198 1.00 92.06 234 LYS A C 1
ATOM 2001 O O . LYS A 1 234 ? 20.780 -15.240 -14.156 1.00 92.06 234 LYS A O 1
ATOM 2006 N N . LEU A 1 235 ? 19.699 -14.036 -15.714 1.00 91.88 235 LEU A N 1
ATOM 2007 C CA . LEU A 1 235 ? 19.903 -12.744 -15.049 1.00 91.88 235 LEU A CA 1
ATOM 2008 C C . LEU A 1 235 ? 19.050 -12.640 -13.776 1.00 91.88 235 LEU A C 1
ATOM 2010 O O . LEU A 1 235 ? 18.045 -13.333 -13.637 1.00 91.88 235 LEU A O 1
ATOM 2014 N N . HIS A 1 236 ? 19.409 -11.730 -12.871 1.00 90.56 236 HIS A N 1
ATOM 2015 C CA . HIS A 1 236 ? 18.524 -11.364 -11.766 1.00 90.56 236 HIS A CA 1
ATOM 2016 C C . HIS A 1 236 ? 17.340 -10.562 -12.310 1.00 90.56 236 HIS A C 1
ATOM 2018 O O . HIS A 1 236 ? 17.511 -9.712 -13.183 1.00 90.56 236 HIS A O 1
ATOM 2024 N N . GLY A 1 237 ? 16.138 -10.845 -11.808 1.00 88.56 237 GLY A N 1
ATOM 2025 C CA . GLY A 1 237 ? 14.912 -10.214 -12.299 1.00 88.56 237 GLY A CA 1
ATOM 2026 C C . GLY A 1 237 ? 14.512 -8.930 -11.571 1.00 88.56 237 GLY A C 1
ATOM 2027 O O . GLY A 1 237 ? 13.672 -8.191 -12.069 1.00 88.56 237 GLY A O 1
ATOM 2028 N N . ASN A 1 238 ? 15.083 -8.664 -10.399 1.00 88.38 238 ASN A N 1
ATOM 2029 C CA . ASN A 1 238 ? 14.776 -7.508 -9.558 1.00 88.38 238 ASN A CA 1
ATOM 2030 C C . ASN A 1 238 ? 15.923 -7.264 -8.562 1.00 88.38 238 ASN A C 1
ATOM 2032 O O . ASN A 1 238 ? 16.842 -8.081 -8.452 1.00 88.38 238 ASN A O 1
ATOM 2036 N N . ASN A 1 239 ? 15.848 -6.161 -7.813 1.00 87.94 239 ASN A N 1
ATOM 2037 C CA . ASN A 1 239 ? 16.864 -5.806 -6.824 1.00 87.94 239 ASN A CA 1
ATOM 2038 C C . ASN A 1 239 ? 16.932 -6.792 -5.647 1.00 87.94 239 ASN A C 1
ATOM 2040 O O . ASN A 1 239 ? 18.024 -7.043 -5.142 1.00 87.94 239 ASN A O 1
ATOM 2044 N N . PHE A 1 240 ? 15.796 -7.365 -5.229 1.00 82.62 240 PHE A N 1
ATOM 2045 C CA . PHE A 1 240 ? 15.717 -8.308 -4.103 1.00 82.62 240 PHE A CA 1
ATOM 2046 C C . PHE A 1 240 ? 16.495 -9.600 -4.360 1.00 82.62 240 PHE A C 1
ATOM 2048 O O . PHE A 1 240 ? 17.056 -10.182 -3.438 1.00 82.62 240 PHE A O 1
ATOM 2055 N N . ALA A 1 241 ? 16.578 -10.024 -5.621 1.00 84.44 241 ALA A N 1
ATOM 2056 C CA . ALA A 1 241 ? 17.399 -11.151 -6.045 1.00 84.44 241 ALA A CA 1
ATOM 2057 C C . ALA A 1 241 ? 18.907 -10.826 -6.059 1.00 84.44 241 ALA A C 1
ATOM 2059 O O . ALA A 1 241 ? 19.714 -11.698 -6.379 1.00 84.44 241 ALA A O 1
ATOM 2060 N N . THR A 1 242 ? 19.299 -9.587 -5.744 1.00 84.12 242 THR A N 1
ATOM 2061 C CA . THR A 1 242 ? 20.692 -9.134 -5.671 1.00 84.12 242 THR A CA 1
ATOM 2062 C C . THR A 1 242 ? 21.099 -8.791 -4.238 1.00 84.12 242 THR A C 1
ATOM 2064 O O . THR A 1 242 ? 20.269 -8.653 -3.347 1.00 84.12 242 THR A O 1
ATOM 2067 N N . GLN A 1 243 ? 22.396 -8.566 -4.022 1.00 85.06 243 GLN A N 1
ATOM 2068 C CA . GLN A 1 243 ? 22.939 -8.070 -2.749 1.00 85.06 243 GLN A CA 1
ATOM 2069 C C . GLN A 1 243 ? 23.195 -6.549 -2.756 1.00 85.06 243 GLN A C 1
ATOM 2071 O O . GLN A 1 243 ? 23.913 -6.031 -1.906 1.00 85.06 243 GLN A O 1
ATOM 2076 N N . LEU A 1 244 ? 22.653 -5.809 -3.734 1.00 85.31 244 LEU A N 1
ATOM 2077 C CA . LEU A 1 244 ? 22.978 -4.389 -3.932 1.00 85.31 244 LEU A CA 1
ATOM 2078 C C . LEU A 1 244 ? 22.206 -3.444 -2.998 1.00 85.31 244 LEU A C 1
ATOM 2080 O O . LEU A 1 244 ? 22.648 -2.312 -2.768 1.00 85.31 244 LEU A O 1
ATOM 2084 N N . GLY A 1 245 ? 21.060 -3.877 -2.464 1.00 84.06 245 GLY A N 1
ATOM 2085 C CA . GLY A 1 245 ? 20.232 -3.072 -1.565 1.00 84.06 245 GLY A CA 1
ATOM 2086 C C . GLY A 1 245 ? 19.906 -1.697 -2.161 1.00 84.06 245 GLY A C 1
ATOM 2087 O O . GLY A 1 245 ? 19.521 -1.591 -3.325 1.00 84.06 245 GLY A O 1
ATOM 2088 N N . LYS A 1 246 ? 20.113 -0.615 -1.397 1.00 82.00 246 LYS A N 1
ATOM 2089 C CA . LYS A 1 246 ? 19.833 0.766 -1.849 1.00 82.00 246 LYS A CA 1
ATOM 2090 C C . LYS A 1 246 ? 20.608 1.181 -3.110 1.00 82.00 246 LYS A C 1
ATOM 2092 O O . LYS A 1 246 ? 20.145 2.039 -3.850 1.00 82.00 246 LYS A O 1
ATOM 2097 N N . LYS A 1 247 ? 21.766 0.570 -3.385 1.00 83.81 247 LYS A N 1
ATOM 2098 C CA . LYS A 1 247 ? 22.579 0.879 -4.576 1.00 83.81 247 LYS A CA 1
ATOM 2099 C C . LYS A 1 247 ? 22.044 0.225 -5.853 1.00 83.81 247 LYS A C 1
ATOM 2101 O O . LYS A 1 247 ? 22.538 0.518 -6.935 1.00 83.81 247 LYS A O 1
ATOM 2106 N N . GLY A 1 248 ? 21.062 -0.666 -5.739 1.00 83.44 248 GLY A N 1
ATOM 2107 C CA . GLY A 1 248 ? 20.528 -1.434 -6.855 1.00 83.44 248 GLY A CA 1
ATOM 2108 C C . GLY A 1 248 ? 19.227 -0.890 -7.429 1.00 83.44 248 GLY A C 1
ATOM 2109 O O . GLY A 1 248 ? 18.436 -1.691 -7.892 1.00 83.44 248 GLY A O 1
ATOM 2110 N N . LEU A 1 249 ? 18.978 0.425 -7.401 1.00 85.00 249 LEU A N 1
ATOM 2111 C CA . LEU A 1 249 ? 17.766 1.058 -7.962 1.00 85.00 249 LEU A CA 1
ATOM 2112 C C . LEU A 1 249 ? 16.432 0.462 -7.447 1.00 85.00 249 LEU A C 1
ATOM 2114 O O . LEU A 1 249 ? 15.572 0.126 -8.264 1.00 85.00 249 LEU A O 1
ATOM 2118 N N . PRO A 1 250 ? 16.232 0.310 -6.121 1.00 83.12 250 PRO A N 1
ATOM 2119 C CA . PRO A 1 250 ? 14.979 -0.229 -5.583 1.00 83.12 250 PRO A CA 1
ATOM 2120 C C . PRO A 1 250 ? 13.758 0.595 -6.024 1.00 83.12 250 PRO A C 1
ATOM 2122 O O . PRO A 1 250 ? 12.774 0.031 -6.490 1.00 83.12 250 PRO A O 1
ATOM 2125 N N . ASP A 1 251 ? 13.893 1.922 -6.030 1.00 82.94 251 ASP A N 1
ATOM 2126 C CA . ASP A 1 251 ? 12.858 2.860 -6.467 1.00 82.94 251 ASP A CA 1
ATOM 2127 C C . ASP A 1 251 ? 12.516 2.751 -7.961 1.00 82.94 251 ASP A C 1
ATOM 2129 O O . ASP A 1 251 ? 11.675 3.503 -8.417 1.00 82.94 251 ASP A O 1
ATOM 2133 N N . GLY A 1 252 ? 13.174 1.894 -8.749 1.00 85.12 252 GLY A N 1
ATOM 2134 C CA . GLY A 1 252 ? 12.803 1.603 -10.140 1.00 85.12 252 GLY A CA 1
ATOM 2135 C C . GLY A 1 252 ? 11.869 0.402 -10.303 1.00 85.12 252 GLY A C 1
ATOM 2136 O O . GLY A 1 252 ? 11.534 0.055 -11.438 1.00 85.12 252 GLY A O 1
ATOM 2137 N N . MET A 1 253 ? 11.512 -0.264 -9.202 1.00 89.31 253 MET A N 1
ATOM 2138 C CA . MET A 1 253 ? 10.684 -1.467 -9.206 1.00 89.31 253 MET A CA 1
ATOM 2139 C C . MET A 1 253 ? 9.191 -1.143 -9.079 1.00 89.31 253 MET A C 1
ATOM 2141 O O . MET A 1 253 ? 8.797 -0.165 -8.446 1.00 89.31 253 MET A O 1
ATOM 2145 N N . ILE A 1 254 ? 8.354 -2.019 -9.631 1.00 90.31 254 ILE A N 1
ATOM 2146 C CA . ILE A 1 254 ? 6.890 -1.921 -9.646 1.00 90.31 254 ILE A CA 1
ATOM 2147 C C . ILE A 1 254 ? 6.281 -1.807 -8.248 1.00 90.31 254 ILE A C 1
ATOM 2149 O O . ILE A 1 254 ? 5.259 -1.152 -8.091 1.00 90.31 254 ILE A O 1
ATOM 2153 N N . GLU A 1 255 ? 6.913 -2.398 -7.236 1.00 89.06 255 GLU A N 1
ATOM 2154 C CA . GLU A 1 255 ? 6.477 -2.333 -5.838 1.00 89.06 255 GLU A CA 1
ATOM 2155 C C . GLU A 1 255 ? 6.282 -0.876 -5.382 1.00 89.06 255 GLU A C 1
ATOM 2157 O O . GLU A 1 255 ? 5.177 -0.481 -5.012 1.00 89.06 255 GLU A O 1
ATOM 2162 N N . HIS A 1 256 ? 7.285 -0.029 -5.605 1.00 88.81 256 HIS A N 1
ATOM 2163 C CA . HIS A 1 256 ? 7.226 1.390 -5.267 1.00 88.81 256 HIS A CA 1
ATOM 2164 C C . HIS A 1 256 ? 6.181 2.179 -6.083 1.00 88.81 256 HIS A C 1
ATOM 2166 O O . HIS A 1 256 ? 5.802 3.294 -5.708 1.00 88.81 256 HIS A O 1
ATOM 2172 N N . ALA A 1 257 ? 5.699 1.651 -7.213 1.00 92.00 257 ALA A N 1
ATOM 2173 C CA . ALA A 1 257 ? 4.617 2.287 -7.963 1.00 92.00 257 ALA A CA 1
ATOM 2174 C C . ALA A 1 257 ? 3.273 2.204 -7.218 1.00 92.00 257 ALA A C 1
ATOM 2176 O O . ALA A 1 257 ? 2.428 3.073 -7.425 1.00 92.00 257 ALA A O 1
ATOM 2177 N N . PHE A 1 258 ? 3.087 1.232 -6.315 1.00 93.88 258 PHE A N 1
ATOM 2178 C CA . PHE A 1 258 ? 1.856 1.105 -5.531 1.00 93.88 258 PHE A CA 1
ATOM 2179 C C . PHE A 1 258 ? 1.652 2.273 -4.565 1.00 93.88 258 PHE A C 1
ATOM 2181 O O . PHE A 1 258 ? 0.552 2.815 -4.512 1.00 93.88 258 PHE A O 1
ATOM 2188 N N . GLU A 1 259 ? 2.703 2.728 -3.871 1.00 91.56 259 GLU A N 1
ATOM 2189 C CA . GLU A 1 259 ? 2.643 3.922 -3.004 1.00 91.56 259 GLU A CA 1
ATOM 2190 C C . GLU A 1 259 ? 2.106 5.147 -3.760 1.00 91.56 259 GLU A C 1
ATOM 2192 O O . GLU A 1 259 ? 1.364 5.964 -3.216 1.00 91.56 259 GLU A O 1
ATOM 2197 N N . ARG A 1 260 ? 2.453 5.247 -5.048 1.00 91.50 260 ARG A N 1
ATOM 2198 C CA . ARG A 1 260 ? 2.179 6.406 -5.904 1.00 91.50 260 ARG A CA 1
ATOM 2199 C C . ARG A 1 260 ? 0.767 6.452 -6.470 1.00 91.50 260 ARG A C 1
ATOM 2201 O O . ARG A 1 260 ? 0.338 7.505 -6.927 1.00 91.50 260 ARG A O 1
ATOM 2208 N N . ILE A 1 261 ? 0.037 5.340 -6.427 1.00 94.88 261 ILE A N 1
ATOM 2209 C CA . ILE A 1 261 ? -1.336 5.274 -6.939 1.00 94.88 261 ILE A CA 1
ATOM 2210 C C . ILE A 1 261 ? -2.396 5.334 -5.835 1.00 94.88 261 ILE A C 1
ATOM 2212 O O . ILE A 1 261 ? -3.575 5.433 -6.166 1.00 94.88 261 ILE A O 1
ATOM 2216 N N . ILE A 1 262 ? -2.025 5.287 -4.547 1.00 96.31 262 ILE A N 1
ATOM 2217 C CA . ILE A 1 262 ? -3.003 5.229 -3.446 1.00 96.31 262 ILE A CA 1
ATOM 2218 C C . ILE A 1 262 ? -3.910 6.471 -3.439 1.00 96.31 262 ILE A C 1
ATOM 2220 O O . ILE A 1 262 ? -5.125 6.345 -3.587 1.00 96.31 262 ILE A O 1
ATOM 2224 N N . ILE A 1 263 ? -3.329 7.675 -3.339 1.00 95.69 263 ILE A N 1
ATOM 2225 C CA . ILE A 1 263 ? -4.094 8.937 -3.344 1.00 95.69 263 ILE A CA 1
ATOM 2226 C C . ILE A 1 263 ? -4.830 9.120 -4.674 1.00 95.69 263 ILE A C 1
ATOM 2228 O O . ILE A 1 263 ? -6.004 9.487 -4.685 1.00 95.69 263 ILE A O 1
ATOM 2232 N N . ASN A 1 264 ? -4.190 8.781 -5.796 1.00 95.38 264 ASN A N 1
ATOM 2233 C CA . ASN A 1 264 ? -4.840 8.841 -7.105 1.00 95.38 264 ASN A CA 1
ATOM 2234 C C . ASN A 1 264 ? -6.080 7.941 -7.170 1.00 95.38 264 A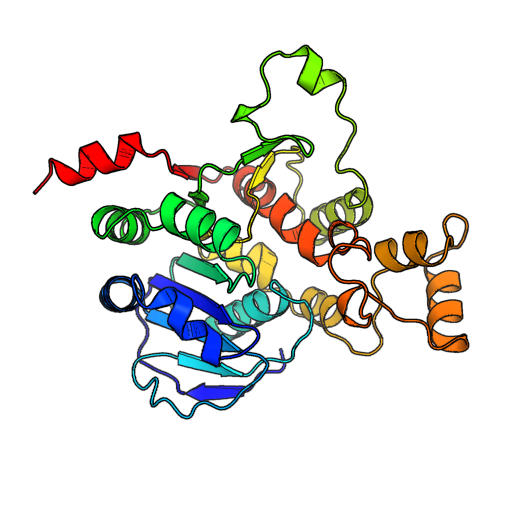SN A C 1
ATOM 2236 O O . ASN A 1 264 ? -7.084 8.326 -7.764 1.00 95.38 264 ASN A O 1
ATOM 2240 N N . THR A 1 265 ? -6.048 6.773 -6.527 1.00 97.19 265 THR A N 1
ATOM 2241 C CA . THR A 1 265 ? -7.193 5.856 -6.458 1.00 97.19 265 THR A CA 1
ATOM 2242 C C . THR A 1 265 ? -8.337 6.445 -5.637 1.00 97.19 265 THR A C 1
ATOM 2244 O O . THR A 1 265 ? -9.487 6.350 -6.067 1.00 97.19 265 THR A O 1
ATOM 2247 N N . ILE A 1 266 ? -8.034 7.089 -4.504 1.00 97.38 266 ILE A N 1
ATOM 2248 C CA . ILE A 1 266 ? -9.031 7.781 -3.671 1.00 97.38 266 ILE A CA 1
ATOM 2249 C C . ILE A 1 266 ? -9.678 8.924 -4.461 1.00 97.38 266 ILE A C 1
ATOM 2251 O O . ILE A 1 266 ? -10.901 8.972 -4.599 1.00 97.38 266 ILE A O 1
ATOM 2255 N N . ASN A 1 267 ? -8.869 9.785 -5.077 1.00 95.81 267 ASN A N 1
ATOM 2256 C CA . ASN A 1 267 ? -9.362 10.909 -5.874 1.00 95.81 267 ASN A CA 1
ATOM 2257 C C . ASN A 1 267 ? -10.171 10.447 -7.091 1.00 95.81 267 ASN A C 1
ATOM 2259 O O . ASN A 1 267 ? -11.181 11.052 -7.435 1.00 95.81 267 ASN A O 1
ATOM 2263 N N . ASN A 1 268 ? -9.783 9.336 -7.720 1.00 95.75 268 ASN A N 1
ATOM 2264 C CA . ASN A 1 268 ? -10.501 8.773 -8.863 1.00 95.75 268 ASN A CA 1
ATOM 2265 C C . ASN A 1 268 ? -11.949 8.372 -8.542 1.00 95.75 268 ASN A C 1
ATOM 2267 O O . ASN A 1 268 ? -12.769 8.290 -9.453 1.00 95.75 268 ASN A O 1
ATOM 2271 N N . ILE A 1 269 ? -12.265 8.089 -7.277 1.00 94.88 269 ILE A N 1
ATOM 2272 C CA . ILE A 1 269 ? -13.633 7.786 -6.839 1.00 94.88 269 ILE A CA 1
ATOM 2273 C C . ILE A 1 269 ? -14.304 8.968 -6.126 1.00 94.88 269 ILE A C 1
ATOM 2275 O O . ILE A 1 269 ? -15.354 8.767 -5.520 1.00 94.88 269 ILE A O 1
ATOM 2279 N N . ASN A 1 270 ? -13.713 10.169 -6.194 1.00 95.00 270 ASN A N 1
ATOM 2280 C CA . ASN A 1 270 ? -14.102 11.349 -5.413 1.00 95.00 270 ASN A CA 1
ATOM 2281 C C . ASN A 1 270 ? -14.171 11.057 -3.902 1.00 95.00 270 ASN A C 1
ATOM 2283 O O . ASN A 1 270 ? -15.065 11.540 -3.208 1.00 95.00 270 ASN A O 1
ATOM 2287 N N . GLY A 1 271 ? -13.264 10.207 -3.418 1.00 95.25 271 GLY A N 1
ATOM 2288 C CA . GLY A 1 271 ? -13.173 9.840 -2.013 1.00 95.25 271 GLY A CA 1
ATOM 2289 C C . GLY A 1 271 ? -12.529 10.933 -1.165 1.00 95.25 271 GLY A C 1
ATOM 2290 O O . GLY A 1 271 ? -11.899 11.856 -1.683 1.00 95.25 271 GLY A O 1
ATOM 2291 N N . SER A 1 272 ? -12.666 10.808 0.150 1.00 96.56 272 SER A N 1
ATOM 2292 C CA . SER A 1 272 ? -12.044 11.707 1.121 1.00 96.56 272 SER A CA 1
ATOM 2293 C C . SER A 1 272 ? -10.827 11.050 1.761 1.00 96.56 272 SER A C 1
ATOM 2295 O O . SER A 1 272 ? -10.805 9.846 2.005 1.00 96.56 272 SER A O 1
ATOM 2297 N N . TYR A 1 273 ? -9.801 11.839 2.054 1.00 96.19 273 TYR A N 1
ATOM 2298 C CA . TYR A 1 273 ? -8.694 11.380 2.877 1.00 96.19 273 TYR A CA 1
ATOM 2299 C C . TYR A 1 273 ? -8.227 12.471 3.826 1.00 96.19 273 TYR A C 1
ATOM 2301 O O . TYR A 1 273 ? -8.481 13.657 3.615 1.00 96.19 273 TYR A O 1
ATOM 2309 N N . HIS A 1 274 ? -7.542 12.048 4.879 1.00 93.19 274 HIS A N 1
ATOM 2310 C CA . HIS A 1 274 ? -6.974 12.918 5.889 1.00 93.19 274 HIS A CA 1
ATOM 2311 C C . HIS A 1 274 ? -5.457 12.736 5.958 1.00 93.19 274 HIS A C 1
ATOM 2313 O O . HIS A 1 274 ? -4.945 11.618 5.862 1.00 93.19 274 HIS A O 1
ATOM 2319 N N . VAL A 1 275 ? -4.736 13.844 6.111 1.00 91.12 275 VAL A N 1
ATOM 2320 C CA . VAL A 1 275 ? -3.286 13.849 6.307 1.00 91.12 275 VAL A CA 1
ATOM 2321 C C . VAL A 1 275 ? -3.029 14.381 7.699 1.00 91.12 275 VAL A C 1
ATOM 2323 O O . VAL A 1 275 ? -3.349 15.525 7.994 1.00 91.12 275 VAL A O 1
ATOM 2326 N N . VAL A 1 276 ? -2.460 13.519 8.525 1.00 87.44 276 VAL A N 1
ATOM 2327 C CA . VAL A 1 276 ? -2.293 13.741 9.951 1.00 87.44 276 VAL A CA 1
ATOM 2328 C C . VAL A 1 276 ? -1.290 14.859 10.220 1.00 87.44 276 VAL A C 1
ATOM 2330 O O . VAL A 1 276 ? -0.106 14.705 9.901 1.00 87.44 276 VAL A O 1
ATOM 2333 N N . ASN A 1 277 ? -1.733 15.928 10.883 1.00 77.38 277 ASN A N 1
ATOM 2334 C CA . ASN A 1 277 ? -0.857 16.979 11.397 1.00 77.38 277 ASN A CA 1
ATOM 2335 C C . ASN A 1 277 ? -0.738 16.909 12.926 1.00 77.38 277 ASN A C 1
ATOM 2337 O O . ASN A 1 277 ? -1.706 16.649 13.634 1.00 77.38 277 ASN A O 1
ATOM 2341 N N . ASN A 1 278 ? 0.464 17.169 13.458 1.00 61.88 278 ASN A N 1
ATOM 2342 C CA . ASN A 1 278 ? 0.746 17.035 14.897 1.00 61.88 278 ASN A CA 1
ATOM 2343 C C . ASN A 1 278 ? -0.161 17.911 15.786 1.00 61.88 278 ASN A C 1
ATOM 2345 O O . ASN A 1 278 ? -0.444 17.525 16.916 1.00 61.88 278 ASN A O 1
ATOM 2349 N N . GLU A 1 279 ? -0.625 19.056 15.278 1.00 61.59 279 GLU A N 1
ATOM 2350 C CA . GLU A 1 279 ? -1.517 19.984 15.992 1.00 61.59 279 GLU A CA 1
ATOM 2351 C C . GLU A 1 279 ? -2.926 19.402 16.212 1.00 61.59 279 GLU A C 1
ATOM 2353 O O . GLU A 1 279 ? -3.597 19.727 17.187 1.00 61.59 279 GLU A O 1
ATOM 2358 N N . GLU A 1 280 ? -3.390 18.492 15.351 1.00 57.84 280 GLU A N 1
ATOM 2359 C CA . GLU A 1 280 ? -4.766 17.980 15.408 1.00 57.84 280 GLU A CA 1
ATOM 2360 C C . GLU A 1 280 ? -4.982 17.002 16.568 1.00 57.84 280 GLU A C 1
ATOM 2362 O O . GLU A 1 280 ? -6.079 16.928 17.127 1.00 57.84 280 GLU A O 1
ATOM 2367 N N . PHE A 1 281 ? -3.932 16.301 17.001 1.00 56.25 281 PHE A N 1
ATOM 2368 C CA . PHE A 1 281 ? -4.018 15.434 18.176 1.00 56.25 281 PHE A CA 1
ATOM 2369 C C . PHE A 1 281 ? -4.009 16.202 19.494 1.00 56.25 281 PHE A C 1
ATOM 2371 O O . PHE A 1 281 ? -4.483 15.664 20.495 1.00 56.25 281 PHE A O 1
ATOM 2378 N N . GLU A 1 282 ? -3.541 17.455 19.520 1.00 54.41 282 GLU A N 1
ATOM 2379 C CA . GLU A 1 282 ? -3.693 18.300 20.709 1.00 54.41 282 GLU A CA 1
ATOM 2380 C C . GLU A 1 282 ? -5.174 18.547 21.019 1.00 54.41 282 GLU A C 1
ATOM 2382 O O . GLU A 1 282 ? -5.572 18.493 22.180 1.00 54.41 282 GLU A O 1
ATOM 2387 N N . ASN A 1 283 ? -6.021 18.679 19.994 1.00 51.06 283 ASN A N 1
ATOM 2388 C CA . ASN A 1 283 ? -7.462 18.858 20.180 1.00 51.06 283 ASN A CA 1
ATOM 2389 C C . ASN A 1 283 ? -8.149 17.600 20.735 1.00 51.06 283 ASN A C 1
ATOM 2391 O O . ASN A 1 283 ? -9.028 17.708 21.588 1.00 51.06 283 ASN A O 1
ATOM 2395 N N . TYR A 1 284 ? -7.711 16.402 20.330 1.00 48.47 284 TYR A N 1
ATOM 2396 C CA . TYR A 1 284 ? -8.206 15.148 20.914 1.00 48.47 284 TYR A CA 1
ATOM 2397 C C . TYR A 1 284 ? -7.750 14.944 22.366 1.00 48.47 284 TYR A C 1
ATOM 2399 O O . TYR A 1 284 ? -8.467 14.323 23.149 1.00 48.47 284 TYR A O 1
ATOM 2407 N N . ARG A 1 285 ? -6.586 15.484 22.760 1.00 48.91 285 ARG A N 1
ATOM 2408 C CA . ARG A 1 285 ? -6.103 15.442 24.155 1.00 48.91 285 ARG A CA 1
ATOM 2409 C C . ARG A 1 285 ? -6.951 16.264 25.124 1.00 48.91 285 ARG A C 1
ATOM 2411 O O . ARG A 1 285 ? -6.913 15.983 26.314 1.00 48.91 285 ARG A O 1
ATOM 2418 N N . ILE A 1 286 ? -7.687 17.262 24.637 1.00 43.72 286 ILE A N 1
ATOM 2419 C CA . ILE A 1 286 ? -8.490 18.170 25.475 1.00 43.72 286 ILE A CA 1
ATOM 2420 C C . ILE A 1 286 ? -9.922 17.634 25.683 1.00 43.72 286 ILE A C 1
ATOM 2422 O O . ILE A 1 286 ? -10.640 18.114 26.552 1.00 43.72 286 ILE A O 1
ATOM 2426 N N . SER A 1 287 ? -10.341 16.623 24.914 1.00 43.75 287 SER A N 1
ATOM 2427 C CA . SER A 1 287 ? -11.713 16.089 24.927 1.00 43.75 287 SER A CA 1
ATOM 2428 C C . SER A 1 287 ? -11.986 14.939 25.919 1.00 43.75 287 SER A C 1
ATOM 2430 O O . SER A 1 287 ? -12.991 14.246 25.756 1.00 43.75 287 SER A O 1
ATOM 2432 N N . GLU A 1 288 ? -11.127 14.726 26.924 1.00 41.50 288 GLU A N 1
ATOM 2433 C CA . GLU A 1 288 ? -11.367 13.778 28.037 1.00 41.50 288 GLU A CA 1
ATOM 2434 C C . GLU A 1 288 ? -11.935 14.461 29.289 1.00 41.50 288 GLU A C 1
ATOM 2436 O O . GLU A 1 288 ? -11.362 15.484 29.731 1.00 41.50 288 GLU A O 1
#

Foldseek 3Di:
DDKDFPADADFDQEEEEEEDQAPVLVVVCVVPVVLLLVQGAYEYEYAHDDPPPCPVRHGYMYDHPWLPQQLSLLVVLQVCVPPRHWKYFYHYRDPPSVLNCVQCCQQCVDSLSSVCLSVDRFFKEGGQQKDFLNHRPVPCPDPVVNVPRDDVPLQRVLLVVLCVVLVLPQDGRIFGPDRGMMGTSVLSCSQNVDPVVSCQGGPPLHAFQSLLCVQVVVVPDDSVRSSVVCVVVVNHRACVSDPCPPNSPNVNGSSVSSRRCSVSSCVSVVIDYYHGDPVVVVVSVVVD